Protein AF-A0A117M7V4-F1 (afdb_monomer)

pLDDT: mean 85.33, std 13.77, range [33.84, 97.75]

Foldseek 3Di:
DDDDLDQQDPSSLVVQLVVQQVPDDLWDDDPLATEDPLCQAQVVSVVSSVCVNVVVVYDRNDDSVVSSVVQVVQFDDDPRGTHHPVSVVVNVVVNVRGDYYDQPLPPQQDLVSLLSSVQSVQLVHFDAPVRCVVVCVSSQVVHVPDDDRDDPVCSQVVRWDFQQLDAFQDPRNLVRLCVDPVRVVVPVVHDSRRRDPVSSVVRHRTIHD

Nearest PDB structures (foldseek):
  8hno-assembly1_B  TM=8.306E-01  e=3.783E+00  Thermococcus onnurineus NA1

Sequence (209 aa):
MYGTHEAGTEEGVWDFLREHLKRLPVFTEKNGSSELIVERTDYLLYDRMIAFHIQRGRSIPMSASEFYKGLRERFPERDSMFFLPNQVNEYDRKRINVSELRQLSLFVTDENSAIQWLRLQLQNKPQTFQELQPQFMPISRSWAKHEKEIELKELLEDNFIKYDGEGPVPAQIWSWLQKSSKLREKTKDRTPETADISLKAEAKERWYV

Solvent-accessible surface area (backbone atoms only — not comparable to full-atom values): 12281 Å² total; per-residue (Å²): 136,82,82,78,74,47,64,48,37,64,66,27,54,55,52,50,48,55,57,50,55,68,72,46,80,76,73,47,76,60,94,75,20,35,47,70,61,62,74,34,19,69,65,47,44,47,54,52,51,49,49,61,14,53,79,67,78,28,60,76,63,65,54,72,69,56,47,61,52,50,44,63,75,74,27,55,73,54,98,75,24,51,36,53,79,84,45,47,68,58,35,56,59,56,50,73,78,31,91,44,73,46,73,69,68,85,70,45,78,50,69,68,43,44,52,52,50,51,48,55,52,25,69,76,42,58,40,35,65,81,67,45,48,75,68,44,51,67,34,52,62,72,38,56,83,80,56,82,84,79,52,72,64,57,58,42,70,78,74,42,48,67,39,84,55,69,83,52,50,54,67,70,55,42,55,48,40,54,69,32,90,88,42,22,76,78,40,71,92,48,47,47,78,62,54,47,73,69,56,36,59,75,48,33,57,22,32,36,127

Structure (mmCIF, N/CA/C/O backbone):
data_AF-A0A117M7V4-F1
#
_entry.id   AF-A0A117M7V4-F1
#
loop_
_atom_site.group_PDB
_atom_site.id
_atom_site.type_symbol
_atom_site.label_atom_id
_atom_site.label_alt_id
_atom_site.label_comp_id
_atom_site.label_asym_id
_atom_site.label_entity_id
_atom_site.label_seq_id
_atom_site.pdbx_PDB_ins_code
_atom_site.Cartn_x
_atom_site.Cartn_y
_atom_site.Cartn_z
_atom_site.occupancy
_atom_site.B_iso_or_equiv
_atom_site.auth_seq_id
_atom_site.auth_comp_id
_atom_site.auth_asym_id
_atom_site.auth_atom_id
_atom_site.pdbx_PDB_model_num
ATOM 1 N N . MET A 1 1 ? -19.250 20.065 23.011 1.00 33.84 1 MET A N 1
ATOM 2 C CA . MET A 1 1 ? -19.973 19.687 21.779 1.00 33.84 1 MET A CA 1
ATOM 3 C C . MET A 1 1 ? -19.045 18.818 20.952 1.00 33.84 1 MET A C 1
ATOM 5 O O . MET A 1 1 ? -17.992 19.305 20.569 1.00 33.84 1 MET A O 1
ATOM 9 N N . TYR A 1 2 ? -19.365 17.537 20.777 1.00 35.53 2 TYR A N 1
ATOM 10 C CA . TYR A 1 2 ? -18.588 16.626 19.932 1.00 35.53 2 TYR A CA 1
ATOM 11 C C . TYR A 1 2 ? -19.085 16.776 18.495 1.00 35.53 2 TYR A C 1
ATOM 13 O O . TYR A 1 2 ? -20.289 16.676 18.267 1.00 35.53 2 TYR A O 1
ATOM 21 N N . GLY A 1 3 ? -18.178 17.085 17.565 1.00 46.12 3 GLY A N 1
ATOM 22 C CA . GLY A 1 3 ? -18.501 17.272 16.154 1.00 46.12 3 GLY A CA 1
ATOM 23 C C . GLY A 1 3 ? -19.212 16.044 15.598 1.00 46.12 3 GLY A C 1
ATOM 24 O O . GLY A 1 3 ? -18.727 14.918 15.702 1.00 46.12 3 GLY A O 1
ATOM 25 N N . THR A 1 4 ? -20.398 16.266 15.052 1.00 52.94 4 THR A N 1
ATOM 26 C CA . THR A 1 4 ? -21.152 15.288 14.280 1.00 52.94 4 THR A CA 1
ATOM 27 C C . THR A 1 4 ? -20.356 14.972 13.022 1.00 52.94 4 THR A C 1
ATOM 29 O O . THR A 1 4 ? -20.360 15.762 12.086 1.00 52.94 4 THR A O 1
ATOM 32 N N . HIS A 1 5 ? -19.638 13.849 13.004 1.00 65.12 5 HIS A N 1
ATOM 33 C CA . HIS A 1 5 ? -18.980 13.381 11.787 1.00 65.12 5 HIS A CA 1
ATOM 34 C C . HIS A 1 5 ? -20.053 13.084 10.737 1.00 65.12 5 HIS A C 1
ATOM 36 O O . HIS A 1 5 ? -20.810 12.115 10.870 1.00 65.12 5 HIS A O 1
ATOM 42 N N . GLU A 1 6 ? -20.149 13.934 9.721 1.00 80.44 6 GLU A N 1
ATOM 43 C CA . GLU A 1 6 ? -21.134 13.783 8.660 1.00 80.44 6 GLU A CA 1
ATOM 44 C C . GLU A 1 6 ? -20.647 12.725 7.669 1.00 80.44 6 GLU A C 1
ATOM 46 O O . GLU A 1 6 ? -19.878 12.991 6.752 1.00 80.44 6 GLU A O 1
ATOM 51 N N . ALA A 1 7 ? -21.054 11.475 7.881 1.00 81.88 7 ALA A N 1
ATOM 52 C CA . ALA A 1 7 ? -20.802 10.434 6.896 1.00 81.88 7 ALA A CA 1
ATOM 53 C C . ALA A 1 7 ? -21.539 10.760 5.587 1.00 81.88 7 ALA A C 1
ATOM 55 O O . ALA A 1 7 ? -22.710 11.143 5.599 1.00 81.88 7 ALA A O 1
ATOM 56 N N . GLY A 1 8 ? -20.864 10.540 4.463 1.00 84.31 8 GLY A N 1
ATOM 57 C CA . GLY A 1 8 ? -21.393 10.766 3.118 1.00 84.31 8 GLY A CA 1
ATOM 58 C C . GLY A 1 8 ? -20.899 12.057 2.473 1.00 84.31 8 GLY A C 1
ATOM 59 O O . GLY A 1 8 ? -21.343 12.373 1.373 1.00 84.31 8 GLY A O 1
ATOM 60 N N . THR A 1 9 ? -19.982 12.781 3.122 1.00 90.88 9 THR A N 1
ATOM 61 C CA . THR A 1 9 ? -19.359 14.002 2.596 1.00 90.88 9 THR A CA 1
ATOM 62 C C . THR A 1 9 ? -17.837 13.874 2.567 1.00 90.88 9 THR A C 1
ATOM 64 O O . THR A 1 9 ? -17.238 13.135 3.352 1.00 90.88 9 THR A O 1
ATOM 67 N N . GLU A 1 10 ? -17.186 14.607 1.660 1.00 92.88 10 GLU A N 1
ATOM 68 C CA . GLU A 1 10 ? -15.721 14.650 1.596 1.00 92.88 10 GLU A CA 1
ATOM 69 C C . GLU A 1 10 ? -15.106 15.158 2.915 1.00 92.88 10 GLU A C 1
ATOM 71 O O . GLU A 1 10 ? -14.109 14.614 3.388 1.00 92.88 10 GLU A O 1
ATOM 76 N N . GLU A 1 11 ? -15.715 16.162 3.549 1.00 92.56 11 GLU A N 1
ATOM 77 C CA . GLU A 1 11 ? -15.265 16.672 4.848 1.00 92.56 11 GLU A CA 1
ATOM 78 C C . GLU A 1 11 ? -15.301 15.578 5.925 1.00 92.56 11 GLU A C 1
ATOM 80 O O . GLU A 1 11 ? -14.317 15.383 6.646 1.00 92.56 11 GLU A O 1
ATOM 85 N N . GLY A 1 12 ? -16.377 14.784 5.952 1.00 91.94 12 GLY A N 1
ATOM 86 C CA . GLY A 1 12 ? -16.534 13.654 6.863 1.00 91.94 12 GLY A CA 1
ATOM 87 C C . GLY A 1 12 ? -15.455 12.581 6.716 1.00 91.94 12 GLY A C 1
ATOM 88 O O . GLY A 1 12 ? -15.030 12.012 7.724 1.00 91.94 12 GLY A O 1
ATOM 89 N N . VAL A 1 13 ? -14.954 12.333 5.499 1.00 94.75 13 VAL A N 1
ATOM 90 C CA . VAL A 1 13 ? -13.813 11.426 5.262 1.00 94.75 13 VAL A CA 1
ATOM 91 C C . VAL A 1 13 ? -12.568 11.915 5.995 1.00 94.75 13 VAL A C 1
ATOM 93 O O . VAL A 1 13 ? -11.931 11.157 6.734 1.00 94.75 13 VAL A O 1
ATOM 96 N N . TRP A 1 14 ? -12.214 13.185 5.803 1.00 95.94 14 TRP A N 1
ATOM 97 C CA . TRP A 1 14 ? -10.978 13.733 6.351 1.00 95.94 14 TRP A CA 1
ATOM 98 C C . TRP A 1 14 ? -11.062 13.958 7.863 1.00 95.94 14 TRP A C 1
ATOM 100 O O . TRP A 1 14 ? -10.065 13.762 8.562 1.00 95.94 14 TRP A O 1
ATOM 110 N N . ASP A 1 15 ? -12.238 14.308 8.385 1.00 94.69 15 ASP A N 1
ATOM 111 C CA . ASP A 1 15 ? -12.492 14.381 9.826 1.00 94.69 15 ASP A CA 1
ATOM 112 C C . ASP A 1 15 ? -12.400 13.019 10.502 1.00 94.69 15 ASP A C 1
ATOM 114 O O . ASP A 1 15 ? -11.759 12.893 11.551 1.00 94.69 15 ASP A O 1
ATOM 118 N N . PHE A 1 16 ? -12.992 11.991 9.889 1.00 95.12 16 PHE A N 1
ATOM 119 C CA . PHE A 1 16 ? -12.871 10.624 10.374 1.00 95.12 16 PHE A CA 1
ATOM 120 C C . PHE A 1 16 ? -11.402 10.199 10.453 1.00 95.12 16 PHE A C 1
ATOM 122 O O . PHE A 1 16 ? -10.964 9.722 11.499 1.00 95.12 16 PHE A O 1
ATOM 129 N N . LEU A 1 17 ? -10.622 10.416 9.387 1.00 96.62 17 LEU A N 1
ATOM 130 C CA . LEU A 1 17 ? -9.202 10.056 9.371 1.00 96.62 17 LEU A CA 1
ATOM 131 C C . LEU A 1 17 ? -8.393 10.812 10.425 1.00 96.62 17 LEU A C 1
ATOM 133 O O . LEU A 1 17 ? -7.571 10.199 11.105 1.00 96.62 17 LEU A O 1
ATOM 137 N N . ARG A 1 18 ? -8.635 12.118 10.604 1.00 97.06 18 ARG A N 1
ATOM 138 C CA . ARG A 1 18 ? -7.964 12.908 11.648 1.00 97.06 18 ARG A CA 1
ATOM 139 C C . ARG A 1 18 ? -8.193 12.313 13.033 1.00 97.06 18 ARG A C 1
ATOM 141 O O . ARG A 1 18 ? -7.242 12.134 13.793 1.00 97.06 18 ARG A O 1
ATOM 148 N N . GLU A 1 19 ? -9.442 11.993 13.353 1.00 95.06 19 GLU A N 1
ATOM 149 C CA . GLU A 1 19 ? -9.805 11.424 14.649 1.00 95.06 19 GLU A CA 1
ATOM 150 C C . GLU A 1 19 ? -9.313 9.978 14.802 1.00 95.06 19 GLU A C 1
ATOM 152 O O . GLU A 1 19 ? -8.862 9.590 15.879 1.00 95.06 19 GLU A O 1
ATOM 157 N N . HIS A 1 20 ? -9.327 9.188 13.728 1.00 95.00 20 HIS A N 1
ATOM 158 C CA . HIS A 1 20 ? -8.788 7.832 13.731 1.00 95.00 20 HIS A CA 1
ATOM 159 C C . HIS A 1 20 ? -7.273 7.834 13.992 1.00 95.00 20 HIS A C 1
ATOM 161 O O . HIS A 1 20 ? -6.820 7.230 14.964 1.00 95.00 20 HIS A O 1
ATOM 167 N N . LEU A 1 21 ? -6.496 8.605 13.221 1.00 96.69 21 LEU A N 1
ATOM 168 C CA . LEU A 1 21 ? -5.041 8.744 13.389 1.00 96.69 21 LEU A CA 1
ATOM 169 C C . LEU A 1 21 ? -4.642 9.312 14.758 1.00 96.69 21 LEU A C 1
ATOM 171 O O . LEU A 1 21 ? -3.559 9.011 15.266 1.00 96.69 21 LEU A O 1
ATOM 175 N N . LYS A 1 22 ? -5.502 10.132 15.373 1.00 96.31 22 LYS A N 1
ATOM 176 C CA . LYS A 1 22 ? -5.297 10.655 16.730 1.00 96.31 22 LYS A CA 1
ATOM 177 C C . LYS A 1 22 ? -5.344 9.558 17.796 1.00 96.31 22 LYS A C 1
ATOM 179 O O . LYS A 1 22 ? -4.670 9.687 18.814 1.00 96.31 22 LYS A O 1
ATOM 184 N N . ARG A 1 23 ? -6.137 8.505 17.577 1.00 94.12 23 ARG A N 1
ATOM 185 C CA . ARG A 1 23 ? -6.313 7.381 18.514 1.00 94.12 23 ARG A CA 1
ATOM 186 C C . ARG A 1 23 ? -5.257 6.294 18.347 1.00 94.12 23 ARG A C 1
ATOM 188 O O . ARG A 1 23 ? -5.030 5.535 19.283 1.00 94.12 23 ARG A O 1
ATOM 195 N N . LEU A 1 24 ? -4.625 6.216 17.178 1.00 93.06 24 LEU A N 1
ATOM 196 C CA . LEU A 1 24 ? -3.563 5.249 16.927 1.00 93.06 24 LEU A CA 1
ATOM 197 C C . LEU A 1 24 ? -2.275 5.648 17.663 1.00 93.06 24 LEU A C 1
ATOM 199 O O . LEU A 1 24 ? -1.919 6.833 17.673 1.00 93.06 24 LEU A O 1
ATOM 203 N N . PRO A 1 25 ? -1.517 4.681 18.213 1.00 92.81 25 PRO A N 1
ATOM 204 C CA . PRO A 1 25 ? -0.206 4.962 18.787 1.00 92.81 25 PRO A CA 1
ATOM 205 C C . PRO A 1 25 ? 0.684 5.652 17.749 1.00 92.81 25 PRO A C 1
ATOM 207 O O . PRO A 1 25 ? 0.585 5.369 16.557 1.00 92.81 25 PRO A O 1
ATOM 210 N N . VAL A 1 26 ? 1.519 6.602 18.172 1.00 92.56 26 VAL A N 1
ATOM 211 C CA . VAL A 1 26 ? 2.448 7.293 17.257 1.00 92.56 26 VAL A CA 1
ATOM 212 C C . VAL A 1 26 ? 3.650 6.410 16.946 1.00 92.56 26 VAL A C 1
ATOM 214 O O . VAL A 1 26 ? 4.147 6.426 15.832 1.00 92.56 26 VAL A O 1
ATOM 217 N N . PHE A 1 27 ? 4.104 5.614 17.909 1.00 88.00 27 PHE A N 1
ATOM 218 C CA . PHE A 1 27 ? 5.254 4.736 17.755 1.00 88.00 27 PHE A CA 1
ATOM 219 C C . PHE A 1 27 ? 5.084 3.510 18.644 1.00 88.00 27 PHE A C 1
ATOM 221 O O . PHE A 1 27 ? 4.692 3.654 19.805 1.00 88.00 27 PHE A O 1
ATOM 228 N N . THR A 1 28 ? 5.433 2.342 18.115 1.00 83.00 28 THR A N 1
ATOM 229 C CA . THR A 1 28 ? 5.451 1.079 18.851 1.00 83.00 28 THR A CA 1
ATOM 230 C C . THR A 1 28 ? 6.852 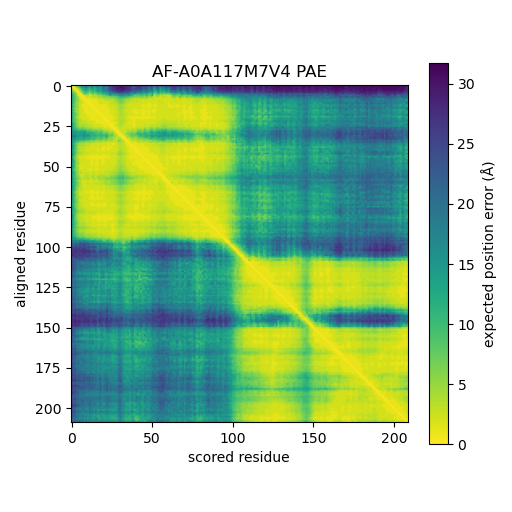0.489 18.759 1.00 83.00 28 THR A C 1
ATOM 232 O O . THR A 1 28 ? 7.419 0.389 17.672 1.00 83.00 28 THR A O 1
ATOM 235 N N . GLU A 1 29 ? 7.416 0.112 19.905 1.00 76.00 29 GLU A N 1
ATOM 236 C CA . GLU A 1 29 ? 8.722 -0.537 19.995 1.00 76.00 29 GLU A CA 1
ATOM 237 C C . GLU A 1 29 ? 8.562 -1.943 20.567 1.00 76.00 29 GLU A C 1
ATOM 239 O O . GLU A 1 29 ? 7.882 -2.134 21.578 1.00 76.00 29 GLU A O 1
ATOM 244 N N . LYS A 1 30 ? 9.226 -2.927 19.955 1.00 66.19 30 LYS A N 1
ATOM 245 C CA . LYS A 1 30 ? 9.281 -4.295 20.475 1.00 66.19 30 LYS A CA 1
ATOM 246 C C . LYS A 1 30 ? 10.689 -4.860 20.350 1.00 66.19 30 LYS A C 1
ATOM 248 O O . LYS A 1 30 ? 11.202 -5.047 19.249 1.00 66.19 30 LYS A O 1
ATOM 253 N N . ASN A 1 31 ? 11.291 -5.173 21.499 1.00 61.62 31 ASN A N 1
ATOM 254 C CA . ASN A 1 31 ? 12.651 -5.707 21.639 1.00 61.62 31 ASN A CA 1
ATOM 255 C C . ASN A 1 31 ? 13.717 -4.854 20.910 1.00 61.62 31 ASN A C 1
ATOM 257 O O . ASN A 1 31 ? 14.529 -5.404 20.162 1.00 61.62 31 ASN A O 1
ATOM 261 N N . GLY A 1 32 ? 13.698 -3.528 21.095 1.00 64.69 32 GLY A N 1
ATOM 262 C CA . GLY A 1 32 ? 14.698 -2.626 20.508 1.00 64.69 32 GLY A CA 1
ATOM 263 C C . GLY A 1 32 ? 14.516 -2.352 19.014 1.00 64.69 32 GLY A C 1
ATOM 264 O O . GLY A 1 32 ? 15.454 -1.903 18.361 1.00 64.69 32 GLY A O 1
ATOM 265 N N . SER A 1 33 ? 13.347 -2.661 18.446 1.00 60.69 33 SER A N 1
ATOM 266 C CA . SER A 1 33 ? 13.025 -2.441 17.032 1.00 60.69 33 SER A CA 1
ATOM 267 C C . SER A 1 33 ? 11.673 -1.746 16.870 1.00 60.69 33 SER A C 1
ATOM 269 O O . SER A 1 33 ? 10.751 -1.976 17.654 1.00 60.69 33 SER A O 1
ATOM 271 N N . SER A 1 34 ? 11.557 -0.916 15.834 1.00 73.38 34 SER A N 1
ATOM 272 C CA . SER A 1 34 ? 10.369 -0.114 15.539 1.00 73.38 34 SER A CA 1
ATOM 273 C C . SER A 1 34 ? 9.372 -1.008 14.824 1.00 73.38 34 SER A C 1
ATOM 275 O O . SER A 1 34 ? 9.738 -1.652 13.846 1.00 73.38 34 SER A O 1
ATOM 277 N N . GLU A 1 35 ? 8.130 -1.060 15.278 1.00 73.38 35 GLU A N 1
ATOM 278 C CA . GLU A 1 35 ? 7.098 -1.905 14.680 1.00 73.38 35 GLU A CA 1
ATOM 279 C C . GLU A 1 35 ? 6.189 -1.079 13.760 1.00 73.38 35 GLU A C 1
ATOM 281 O O . GLU A 1 35 ? 5.787 0.036 14.099 1.00 73.38 35 GLU A O 1
ATOM 286 N N . LEU A 1 36 ? 5.882 -1.617 12.577 1.00 78.19 36 LEU A N 1
ATOM 287 C CA . LEU A 1 36 ? 4.944 -0.997 11.642 1.00 78.19 36 LEU A CA 1
ATOM 288 C C . LEU A 1 36 ? 3.518 -1.092 12.198 1.00 78.19 36 LEU A C 1
ATOM 290 O O . LEU A 1 36 ? 2.996 -2.180 12.433 1.00 78.19 36 LEU A O 1
ATOM 294 N N . ILE A 1 37 ? 2.877 0.061 12.377 1.00 85.50 37 ILE A N 1
ATOM 295 C CA . ILE A 1 37 ? 1.488 0.164 12.823 1.00 85.50 37 ILE A CA 1
ATOM 296 C C . ILE A 1 37 ? 0.604 0.090 11.579 1.00 85.50 37 ILE A C 1
ATOM 298 O O . ILE A 1 37 ? 0.332 1.107 10.943 1.00 85.50 37 ILE A O 1
ATOM 302 N N . VAL A 1 38 ? 0.170 -1.121 11.222 1.00 80.25 38 VAL A N 1
ATOM 303 C CA . VAL A 1 38 ? -0.595 -1.390 9.989 1.00 80.25 38 VAL A CA 1
ATOM 304 C C . VAL A 1 38 ? -1.807 -0.476 9.820 1.00 80.25 38 VAL A C 1
ATOM 306 O O . VAL A 1 38 ? -2.078 -0.028 8.712 1.00 80.25 38 VAL A O 1
ATOM 309 N N . GLU A 1 39 ? -2.496 -0.119 10.906 1.00 87.44 39 GLU A N 1
ATOM 310 C CA . GLU A 1 39 ? -3.671 0.765 10.870 1.00 87.44 39 GLU A CA 1
ATOM 311 C C . GLU A 1 39 ? -3.358 2.190 10.378 1.00 87.44 39 GLU A C 1
ATOM 313 O O . GLU A 1 39 ? -4.272 2.924 10.023 1.00 87.44 39 GLU A O 1
ATOM 318 N N . ARG A 1 40 ? -2.078 2.587 10.324 1.00 94.00 40 ARG A N 1
ATOM 319 C CA . ARG A 1 40 ? -1.631 3.862 9.739 1.00 94.00 40 ARG A CA 1
ATOM 320 C C . ARG A 1 40 ? -1.293 3.769 8.246 1.00 94.00 40 ARG A C 1
ATOM 322 O O . ARG A 1 40 ? -0.928 4.788 7.667 1.00 94.00 40 ARG A O 1
ATOM 329 N N . THR A 1 41 ? -1.362 2.593 7.627 1.00 89.19 41 THR A N 1
ATOM 330 C CA . THR A 1 41 ? -1.078 2.414 6.189 1.00 89.19 41 THR A CA 1
ATOM 331 C C . THR A 1 41 ? -2.250 2.892 5.332 1.00 89.19 41 THR A C 1
ATOM 333 O O . THR A 1 41 ? -3.401 2.851 5.767 1.00 89.19 41 THR A O 1
ATOM 336 N N . ASP A 1 42 ? -1.976 3.360 4.115 1.00 89.75 42 ASP A N 1
ATOM 337 C CA . ASP A 1 42 ? -2.990 3.928 3.216 1.00 89.75 42 ASP A CA 1
ATOM 338 C C . ASP A 1 42 ? -4.186 2.999 2.966 1.00 89.75 42 ASP A C 1
ATOM 340 O O . ASP A 1 42 ? -5.328 3.462 3.003 1.00 89.75 42 ASP A O 1
ATOM 344 N N . TYR A 1 43 ? -3.957 1.701 2.760 1.00 86.38 43 TYR A N 1
ATOM 345 C CA . TYR A 1 43 ? -5.034 0.733 2.524 1.00 86.38 43 TYR A CA 1
ATOM 346 C C . TYR A 1 43 ? -5.925 0.512 3.743 1.00 86.38 43 TYR A C 1
ATOM 348 O O . TYR A 1 43 ? -7.142 0.598 3.610 1.00 86.38 43 TYR A O 1
ATOM 356 N N . LEU A 1 44 ? -5.362 0.298 4.939 1.00 86.62 44 LEU A N 1
ATOM 357 C CA . LEU A 1 44 ? -6.207 0.135 6.127 1.00 86.62 44 LEU A CA 1
ATOM 358 C C . LEU A 1 44 ? -6.919 1.436 6.501 1.00 86.62 44 LEU A C 1
ATOM 360 O O . LEU A 1 44 ? -8.059 1.392 6.960 1.00 86.62 44 LEU A O 1
ATOM 364 N N . LEU A 1 45 ? -6.312 2.595 6.243 1.00 94.81 45 LEU A N 1
ATOM 365 C CA . LEU A 1 45 ? -7.006 3.876 6.372 1.00 94.81 45 LEU A CA 1
ATOM 366 C C . LEU A 1 45 ? -8.180 3.990 5.385 1.00 94.81 45 LEU A C 1
ATOM 368 O O . LEU A 1 45 ? -9.238 4.498 5.767 1.00 94.81 45 LEU A O 1
ATOM 372 N N . TYR A 1 46 ? -8.031 3.488 4.155 1.00 94.12 46 TYR A N 1
ATOM 373 C CA . TYR A 1 46 ? -9.111 3.428 3.166 1.00 94.12 46 TYR A CA 1
ATOM 374 C C . TYR A 1 46 ? -10.238 2.483 3.601 1.00 94.12 46 TYR A C 1
ATOM 376 O O . TYR A 1 46 ? -11.399 2.894 3.635 1.00 94.12 46 TYR A O 1
ATOM 384 N N . ASP A 1 47 ? -9.910 1.265 4.033 1.00 88.31 47 ASP A N 1
ATOM 385 C CA . ASP A 1 47 ? -10.891 0.275 4.494 1.00 88.31 47 ASP A CA 1
ATOM 386 C C . ASP A 1 47 ? -11.666 0.779 5.717 1.00 88.31 47 ASP A C 1
ATOM 388 O O . ASP A 1 47 ? -12.894 0.669 5.789 1.00 88.31 47 ASP A O 1
ATOM 392 N N . ARG A 1 48 ? -10.970 1.406 6.675 1.00 91.81 48 ARG A N 1
ATOM 393 C CA . ARG A 1 48 ? -11.598 2.039 7.844 1.00 91.81 48 ARG A CA 1
ATOM 394 C C . ARG A 1 48 ? -12.527 3.182 7.439 1.00 91.81 48 ARG A C 1
ATOM 396 O O . ARG A 1 48 ? -13.609 3.306 8.015 1.00 91.81 48 ARG A O 1
ATOM 403 N N . MET A 1 49 ? -12.135 3.990 6.453 1.00 94.38 49 MET A N 1
ATOM 404 C CA . MET A 1 49 ? -12.962 5.071 5.909 1.00 94.38 49 MET A CA 1
ATOM 405 C C . MET A 1 49 ? -14.227 4.527 5.234 1.00 94.38 49 MET A C 1
ATOM 407 O O . MET A 1 49 ? -15.321 5.039 5.494 1.00 94.38 49 MET A O 1
ATOM 411 N N . ILE A 1 50 ? -14.103 3.468 4.427 1.00 93.00 50 ILE A N 1
ATOM 412 C CA . ILE A 1 50 ? -15.242 2.783 3.805 1.00 93.00 50 ILE A CA 1
ATOM 413 C C . ILE A 1 50 ? -16.181 2.244 4.885 1.00 93.00 50 ILE A C 1
ATOM 415 O O . ILE A 1 50 ? -17.379 2.538 4.870 1.00 93.00 50 ILE A O 1
ATOM 419 N N . ALA A 1 51 ? -15.643 1.500 5.854 1.00 88.88 51 ALA A N 1
ATOM 420 C CA . ALA A 1 51 ? -16.425 0.913 6.935 1.00 88.88 51 ALA A CA 1
ATOM 421 C C . ALA A 1 51 ? -17.182 1.985 7.735 1.00 88.88 51 ALA A C 1
ATOM 423 O O . ALA A 1 51 ? -18.361 1.802 8.040 1.00 88.88 51 ALA A O 1
ATOM 424 N N . PHE A 1 52 ? -16.548 3.131 8.015 1.00 91.50 52 PHE A N 1
ATOM 425 C CA . PHE A 1 52 ? -17.177 4.264 8.699 1.00 91.50 52 PHE A CA 1
ATOM 426 C C . PHE A 1 52 ? -18.438 4.775 7.976 1.00 91.50 52 PHE A C 1
ATOM 428 O O . PHE A 1 52 ? -19.431 5.087 8.647 1.00 91.50 52 PHE A O 1
ATOM 435 N N . HIS A 1 53 ? -18.415 4.823 6.640 1.00 90.25 53 HIS A N 1
ATOM 436 C CA . HIS A 1 53 ? -19.538 5.255 5.801 1.00 90.25 53 HIS A CA 1
ATOM 437 C C . HIS A 1 53 ? -20.625 4.183 5.677 1.00 90.25 53 HIS A C 1
ATOM 439 O O . HIS A 1 53 ? -21.803 4.467 5.921 1.00 90.25 53 HIS A O 1
ATOM 445 N N . ILE A 1 54 ? -20.232 2.940 5.379 1.00 91.00 54 ILE A N 1
ATOM 446 C CA . ILE A 1 54 ? -21.159 1.811 5.206 1.00 91.00 54 ILE A CA 1
ATOM 447 C C . ILE A 1 54 ? -21.938 1.540 6.495 1.00 91.00 54 ILE A C 1
ATOM 449 O O . ILE A 1 54 ? -23.160 1.412 6.458 1.00 91.00 54 ILE A O 1
ATOM 453 N N . GLN A 1 55 ? -21.268 1.532 7.653 1.00 88.88 55 GLN A N 1
ATOM 454 C CA . GLN A 1 55 ? -21.917 1.308 8.954 1.00 88.88 55 GLN A CA 1
ATOM 455 C C . GLN A 1 55 ? -22.972 2.368 9.300 1.00 88.88 55 GLN A C 1
ATOM 457 O O . GLN A 1 55 ? -23.825 2.134 10.152 1.00 88.88 55 GLN A O 1
ATOM 462 N N . ARG A 1 56 ? -22.926 3.537 8.652 1.00 90.19 56 ARG A N 1
ATOM 463 C CA . ARG A 1 56 ? -23.893 4.631 8.821 1.00 90.19 56 ARG A CA 1
ATOM 464 C C . ARG A 1 56 ? -24.932 4.687 7.700 1.00 90.19 56 ARG A C 1
ATOM 466 O O . ARG A 1 56 ? -25.713 5.634 7.661 1.00 90.19 56 ARG A O 1
ATOM 473 N N . GLY A 1 57 ? -24.939 3.707 6.794 1.00 90.44 57 GLY A N 1
ATOM 474 C CA . GLY A 1 57 ? -25.862 3.653 5.659 1.00 90.44 57 GLY A CA 1
ATOM 475 C C . GLY A 1 57 ? -25.661 4.799 4.665 1.00 90.44 57 GLY A C 1
ATOM 476 O O . GLY A 1 57 ? -26.625 5.263 4.060 1.00 90.44 57 GLY A O 1
ATOM 477 N N . ARG A 1 58 ? -24.430 5.309 4.536 1.00 92.75 58 ARG A N 1
ATOM 478 C CA . ARG A 1 58 ? -24.090 6.426 3.645 1.00 92.75 58 ARG A CA 1
ATOM 479 C C . ARG A 1 58 ? -23.233 5.946 2.481 1.00 92.75 58 ARG A C 1
ATOM 481 O O . ARG A 1 58 ? -22.446 5.013 2.624 1.00 92.75 58 ARG A O 1
ATOM 488 N N . SER A 1 59 ? -23.372 6.612 1.339 1.00 89.94 59 SER A N 1
ATOM 489 C CA . SER A 1 59 ? -22.498 6.408 0.185 1.00 89.94 59 SER A CA 1
ATOM 490 C C . SER A 1 59 ? -21.071 6.865 0.487 1.00 89.94 59 SER A C 1
ATOM 492 O O . SER A 1 59 ? -20.855 7.774 1.290 1.00 89.94 59 SER A O 1
ATOM 494 N N . ILE A 1 60 ? -20.100 6.254 -0.188 1.00 92.69 60 ILE A N 1
ATOM 495 C CA . ILE A 1 60 ? -18.698 6.672 -0.123 1.00 92.69 60 ILE A CA 1
ATOM 496 C C . ILE A 1 60 ? -18.547 7.921 -1.012 1.00 92.69 60 ILE A C 1
ATOM 498 O O . ILE A 1 60 ? -18.888 7.850 -2.192 1.00 92.69 60 ILE A O 1
ATOM 502 N N . PRO A 1 61 ? -18.073 9.061 -0.480 1.00 92.38 61 PRO A N 1
ATOM 503 C CA . PRO A 1 61 ? -18.105 10.342 -1.191 1.00 92.38 61 PRO A CA 1
ATOM 504 C C . PRO A 1 61 ? -16.923 10.567 -2.147 1.00 92.38 61 PRO A C 1
ATOM 506 O O . PRO A 1 61 ? -16.842 11.627 -2.755 1.00 92.38 61 PRO A O 1
ATOM 509 N N . MET A 1 62 ? -15.997 9.610 -2.267 1.00 94.69 62 MET A N 1
ATOM 510 C CA . MET A 1 62 ? -14.844 9.698 -3.168 1.00 94.69 62 MET A CA 1
ATOM 511 C C . MET A 1 62 ? -14.383 8.316 -3.636 1.00 94.69 62 MET A C 1
ATOM 513 O O . MET A 1 62 ? -14.546 7.312 -2.936 1.00 94.69 62 MET A O 1
ATOM 517 N N . SER A 1 63 ? -13.771 8.269 -4.813 1.00 94.31 63 SER A N 1
ATOM 518 C CA . SER A 1 63 ? -13.115 7.072 -5.339 1.00 94.31 63 SER A CA 1
ATOM 519 C C . SER A 1 63 ? -11.832 6.730 -4.569 1.00 94.31 63 SER A C 1
ATOM 521 O O . SER A 1 63 ? -11.258 7.561 -3.862 1.00 94.31 63 SER A O 1
ATOM 523 N N . ALA A 1 64 ? -11.329 5.504 -4.747 1.00 90.94 64 ALA A N 1
ATOM 524 C CA . ALA A 1 64 ? -10.039 5.091 -4.189 1.00 90.94 64 ALA A CA 1
ATOM 525 C C . ALA A 1 64 ? -8.886 5.999 -4.657 1.00 90.94 64 ALA A C 1
ATOM 527 O O . ALA A 1 64 ? -8.033 6.390 -3.864 1.00 90.94 64 ALA A O 1
ATOM 528 N N . SER A 1 65 ? -8.878 6.386 -5.939 1.00 90.81 65 SER A N 1
ATOM 529 C CA . SER A 1 65 ? -7.836 7.255 -6.502 1.00 90.81 65 SER A CA 1
ATOM 530 C C . SER A 1 65 ? -7.823 8.638 -5.841 1.00 90.81 65 SER A C 1
ATOM 532 O O . SER A 1 65 ? -6.765 9.115 -5.424 1.00 90.81 65 SER A O 1
ATOM 534 N N . GLU A 1 66 ? -8.999 9.250 -5.682 1.00 95.94 66 GLU A N 1
ATOM 535 C CA . GLU A 1 66 ? -9.154 10.543 -5.005 1.00 95.94 66 GLU A CA 1
ATOM 536 C C . GLU A 1 66 ? -8.745 10.458 -3.536 1.00 95.94 66 GLU A C 1
ATOM 538 O O . GLU A 1 66 ? -8.027 11.333 -3.048 1.00 95.94 66 GLU A O 1
ATOM 543 N N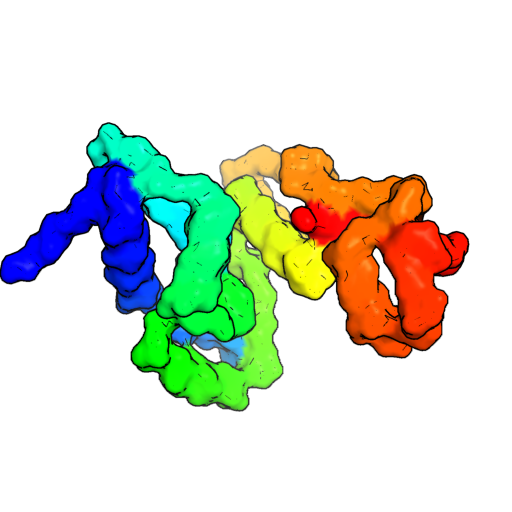 . PHE A 1 67 ? -9.113 9.370 -2.855 1.00 97.19 67 PHE A N 1
ATOM 544 C CA . PHE A 1 67 ? -8.706 9.125 -1.478 1.00 97.19 67 PHE A CA 1
ATOM 545 C C . PHE A 1 67 ? -7.183 9.057 -1.334 1.00 97.19 67 PHE A C 1
ATOM 547 O O . PHE A 1 67 ? -6.606 9.797 -0.541 1.00 97.19 67 PHE A O 1
ATOM 554 N N . TYR A 1 68 ? -6.505 8.210 -2.114 1.00 94.38 68 TYR A N 1
ATOM 555 C CA . TYR A 1 68 ? -5.055 8.031 -1.996 1.00 94.38 68 TYR A CA 1
ATOM 556 C C . TYR A 1 68 ? -4.268 9.288 -2.364 1.00 94.38 68 TYR A C 1
ATOM 558 O O . TYR A 1 68 ? -3.200 9.542 -1.797 1.00 94.38 68 TYR A O 1
ATOM 566 N N . LYS A 1 69 ? -4.782 10.083 -3.307 1.00 95.06 69 LYS A N 1
ATOM 567 C CA . LYS A 1 69 ? -4.228 11.400 -3.618 1.00 95.06 69 LYS A CA 1
ATOM 568 C C . LYS A 1 69 ? -4.414 12.352 -2.435 1.00 95.06 69 LYS A C 1
ATOM 570 O O . LYS A 1 69 ? -3.435 12.902 -1.934 1.00 95.06 69 LYS A O 1
ATOM 575 N N . GLY A 1 70 ? -5.645 12.493 -1.945 1.00 97.12 70 GLY A N 1
ATOM 576 C CA . GLY A 1 70 ? -5.969 13.405 -0.852 1.00 97.12 70 GLY A CA 1
ATOM 577 C C . GLY A 1 70 ? -5.265 13.056 0.463 1.00 97.12 70 GLY A C 1
ATOM 578 O O . GLY A 1 70 ? -4.856 13.964 1.189 1.00 97.12 70 GLY A O 1
ATOM 579 N N . LEU A 1 71 ? -5.054 11.764 0.733 1.00 97.50 71 LEU A N 1
ATOM 580 C CA . LEU A 1 71 ? -4.323 11.262 1.896 1.00 97.50 71 LEU A CA 1
ATOM 581 C C . LEU A 1 71 ? -2.876 11.777 1.904 1.00 97.50 71 LEU A C 1
ATOM 583 O O . LEU A 1 71 ? -2.449 12.360 2.899 1.00 97.50 71 LEU A O 1
ATOM 587 N N . ARG A 1 72 ? -2.158 11.644 0.779 1.00 96.56 72 ARG A N 1
ATOM 588 C CA . ARG A 1 72 ? -0.768 12.119 0.629 1.00 96.56 72 ARG A CA 1
ATOM 589 C C . ARG A 1 72 ? -0.642 13.641 0.653 1.00 96.56 72 ARG A C 1
ATOM 591 O O . ARG A 1 72 ? 0.381 14.158 1.087 1.00 96.56 72 ARG A O 1
ATOM 598 N N . GLU A 1 73 ? -1.672 14.361 0.217 1.00 96.62 73 GLU A N 1
ATOM 599 C CA . GLU A 1 73 ? -1.707 15.828 0.287 1.00 96.62 73 GLU A CA 1
ATOM 600 C C . GLU A 1 73 ? -1.921 16.355 1.715 1.00 96.62 73 GLU A C 1
ATOM 602 O O . GLU A 1 73 ? -1.451 17.441 2.049 1.00 96.62 73 GLU A O 1
ATOM 607 N N . ARG A 1 74 ? -2.658 15.616 2.554 1.00 96.88 74 ARG A N 1
ATOM 608 C CA . ARG A 1 74 ? -3.133 16.099 3.866 1.00 96.88 74 ARG A CA 1
ATOM 609 C C . ARG A 1 74 ? -2.323 15.570 5.040 1.00 96.88 74 ARG A C 1
ATOM 611 O O . ARG A 1 74 ? -2.230 16.252 6.062 1.00 96.88 74 ARG A O 1
ATOM 618 N N . PHE A 1 75 ? -1.768 14.368 4.918 1.00 97.69 75 PHE A N 1
ATOM 619 C CA . PHE A 1 75 ? -1.106 13.678 6.016 1.00 97.69 75 PHE A CA 1
ATOM 620 C C . PHE A 1 75 ? 0.333 13.323 5.632 1.00 97.69 75 PHE A C 1
ATOM 622 O O . PHE A 1 75 ? 0.551 12.680 4.606 1.00 97.69 75 PHE A O 1
ATOM 629 N N . PRO A 1 76 ? 1.335 13.725 6.432 1.00 96.62 76 PRO A N 1
ATOM 630 C CA . PRO A 1 76 ? 2.717 13.324 6.204 1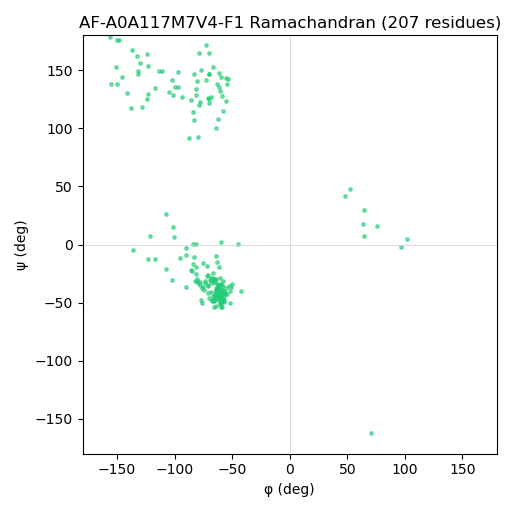.00 96.62 76 PRO A CA 1
ATOM 631 C C . PRO A 1 76 ? 2.894 11.806 6.286 1.00 96.62 76 PRO A C 1
ATOM 633 O O . PRO A 1 76 ? 2.424 11.161 7.225 1.00 96.62 76 PRO A O 1
ATOM 636 N N . GLU A 1 77 ? 3.643 11.270 5.325 1.00 95.19 77 GLU A N 1
ATOM 637 C CA . GLU A 1 77 ? 4.005 9.857 5.238 1.00 95.19 77 GLU A CA 1
ATOM 638 C C . GLU A 1 77 ? 5.405 9.605 5.838 1.00 95.19 77 GLU A C 1
ATOM 640 O O . GLU A 1 77 ? 6.350 10.364 5.585 1.00 95.19 77 GLU A O 1
ATOM 645 N N . ARG A 1 78 ? 5.554 8.546 6.641 1.00 90.75 78 ARG A N 1
ATOM 646 C CA . ARG A 1 78 ? 6.832 8.013 7.148 1.00 90.75 78 ARG A CA 1
ATOM 647 C C . ARG A 1 78 ? 6.775 6.498 7.158 1.00 90.75 78 ARG A C 1
ATOM 649 O O . ARG A 1 78 ? 5.824 5.943 7.689 1.00 90.75 78 ARG A O 1
ATOM 656 N N . ASP A 1 79 ? 7.786 5.836 6.601 1.00 83.94 79 ASP A N 1
ATOM 657 C CA . ASP A 1 79 ? 7.881 4.371 6.596 1.00 83.94 79 ASP A CA 1
ATOM 658 C C . ASP A 1 79 ? 6.567 3.680 6.139 1.00 83.94 79 ASP A C 1
ATOM 660 O O . ASP A 1 79 ? 6.135 2.685 6.716 1.00 83.94 79 ASP A O 1
ATOM 664 N N . SER A 1 80 ? 5.925 4.225 5.090 1.00 85.81 80 SER A N 1
ATOM 665 C CA . SER A 1 80 ? 4.618 3.796 4.532 1.00 85.81 80 SER A CA 1
ATOM 666 C C . SER A 1 80 ? 3.405 3.948 5.470 1.00 85.81 80 SER A C 1
ATOM 668 O O . SER A 1 80 ? 2.352 3.349 5.251 1.00 85.81 80 SER A O 1
ATOM 670 N N . MET A 1 81 ? 3.535 4.749 6.528 1.00 92.12 81 MET A N 1
ATOM 671 C CA . MET A 1 81 ? 2.468 5.113 7.462 1.00 92.12 81 MET A CA 1
ATOM 672 C C . MET A 1 81 ? 2.136 6.599 7.364 1.00 92.12 81 MET A C 1
ATOM 674 O O . MET A 1 81 ? 3.018 7.429 7.156 1.00 92.12 81 MET A O 1
ATOM 678 N N . PHE A 1 82 ? 0.880 6.945 7.625 1.00 96.75 82 PHE A N 1
ATOM 679 C CA . PHE A 1 82 ? 0.396 8.319 7.654 1.00 96.75 82 PHE A CA 1
ATOM 680 C C . PHE A 1 82 ? 0.227 8.827 9.087 1.00 96.75 82 PHE A C 1
ATOM 682 O O . PHE A 1 82 ? -0.192 8.113 10.008 1.00 96.75 82 PHE A O 1
ATOM 689 N N . PHE A 1 83 ? 0.575 10.095 9.283 1.00 97.62 83 PHE A N 1
ATOM 690 C CA . PHE A 1 83 ? 0.591 10.745 10.588 1.00 97.62 83 PHE A CA 1
ATOM 691 C C . PHE A 1 83 ? -0.158 12.067 10.555 1.00 97.62 83 PHE A C 1
ATOM 693 O O . PHE A 1 83 ? -0.271 12.718 9.521 1.00 97.62 83 PHE A O 1
ATOM 700 N N . LEU A 1 84 ? -0.631 12.510 11.717 1.00 97.75 84 LEU A N 1
ATOM 701 C CA . LEU A 1 84 ? -0.983 13.914 11.883 1.00 97.75 84 LEU A CA 1
ATOM 702 C C . LEU A 1 84 ? 0.302 14.763 11.892 1.00 97.75 84 LEU A C 1
ATOM 704 O O . LEU A 1 84 ? 1.315 14.310 12.433 1.00 97.75 84 LEU A O 1
ATOM 708 N N . PRO A 1 85 ? 0.286 16.009 11.384 1.00 95.75 85 PRO A N 1
ATOM 709 C CA . PRO A 1 85 ? 1.473 16.870 11.365 1.00 95.75 85 PRO A CA 1
ATOM 710 C C . PRO A 1 85 ? 2.161 17.030 12.729 1.00 95.75 85 PRO A C 1
ATOM 712 O O . PRO A 1 85 ? 3.386 17.057 12.813 1.00 95.75 85 PRO A O 1
ATOM 715 N N . ASN A 1 86 ? 1.388 17.069 13.817 1.00 94.94 86 ASN A N 1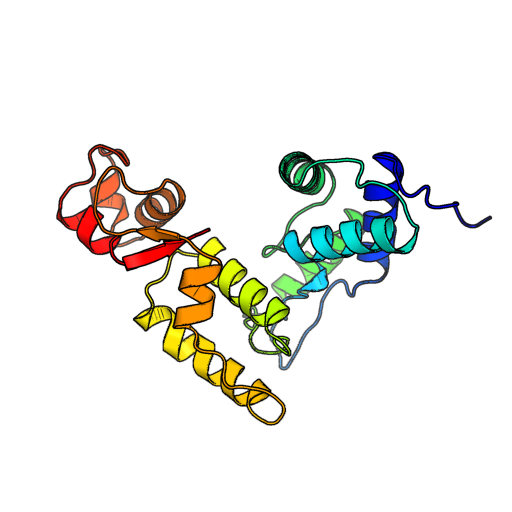
ATOM 716 C CA . ASN A 1 86 ? 1.914 17.169 15.179 1.00 94.94 86 ASN A CA 1
ATOM 717 C C . ASN A 1 86 ? 2.527 15.859 15.719 1.00 94.94 86 ASN A C 1
ATOM 719 O O . ASN A 1 86 ? 3.263 15.913 16.700 1.00 94.94 86 ASN A O 1
ATOM 723 N N . GLN A 1 87 ? 2.254 14.706 15.100 1.00 95.94 87 GLN A N 1
ATOM 724 C CA . GLN A 1 87 ? 2.804 13.399 15.491 1.00 95.94 87 GLN A CA 1
ATOM 725 C C . GLN A 1 87 ? 4.185 13.130 14.867 1.00 95.94 87 GLN A C 1
ATOM 727 O O . GLN A 1 87 ? 4.961 12.349 15.414 1.00 95.94 87 GLN A O 1
ATOM 732 N N . VAL A 1 88 ? 4.521 13.796 13.755 1.00 93.44 88 VAL A N 1
ATOM 733 C CA . VAL A 1 88 ? 5.753 13.540 12.982 1.00 93.44 88 VAL A CA 1
ATOM 734 C C . VAL A 1 88 ? 7.012 13.719 13.826 1.00 93.44 88 VAL A C 1
ATOM 736 O O . VAL A 1 88 ? 7.868 12.844 13.848 1.00 93.44 88 VAL A O 1
ATOM 739 N N . ASN A 1 89 ? 7.106 14.816 14.582 1.00 91.44 89 ASN A N 1
ATOM 740 C CA . ASN A 1 89 ? 8.287 15.097 15.403 1.00 91.44 89 ASN A CA 1
ATOM 741 C C . ASN A 1 89 ? 8.518 14.040 16.493 1.00 91.4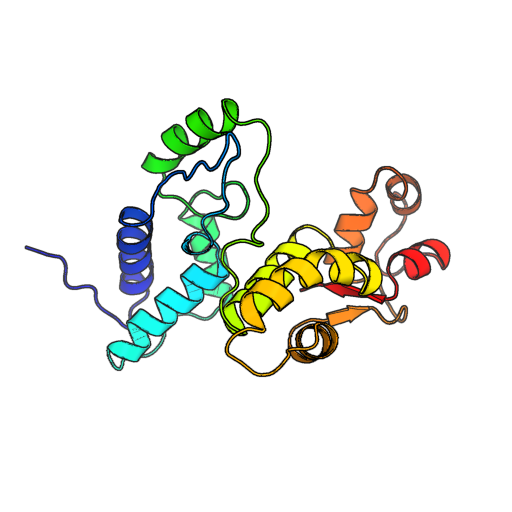4 89 ASN A C 1
ATOM 743 O O . ASN A 1 89 ? 9.661 13.754 16.845 1.00 91.44 89 ASN A O 1
ATOM 747 N N . GLU A 1 90 ? 7.445 13.480 17.057 1.00 92.25 90 GLU A N 1
ATOM 748 C CA . GLU A 1 90 ? 7.551 12.399 18.036 1.00 92.25 90 GLU A CA 1
ATOM 749 C C . GLU A 1 90 ? 8.030 11.108 17.365 1.00 92.25 90 GLU A C 1
ATOM 751 O O . GLU A 1 90 ? 8.945 10.460 17.879 1.00 92.25 90 GLU A O 1
ATOM 756 N N . TYR A 1 91 ? 7.444 10.766 16.214 1.00 92.06 91 TYR A N 1
ATOM 757 C CA . TYR A 1 91 ? 7.831 9.594 15.437 1.00 92.06 91 TYR A CA 1
ATOM 758 C C . TYR A 1 91 ? 9.306 9.652 15.030 1.00 92.06 91 TYR A C 1
ATOM 760 O O . TYR A 1 91 ? 10.068 8.750 15.372 1.00 92.06 91 TYR A O 1
ATOM 768 N N . ASP A 1 92 ? 9.728 10.743 14.385 1.00 87.69 92 ASP A N 1
ATOM 769 C CA . ASP A 1 92 ? 11.087 10.908 13.862 1.00 87.69 92 ASP A CA 1
ATOM 770 C C . ASP A 1 92 ? 12.132 10.812 14.996 1.00 87.69 92 ASP A C 1
ATOM 772 O O . ASP A 1 92 ? 13.158 10.146 14.848 1.00 87.69 92 ASP A O 1
ATOM 776 N N . ARG A 1 93 ? 11.851 11.382 16.181 1.00 88.12 93 ARG A N 1
ATOM 777 C CA . ARG A 1 93 ? 12.728 11.263 17.366 1.00 88.12 93 ARG A CA 1
ATOM 778 C C . ARG A 1 93 ? 12.869 9.826 17.860 1.00 88.12 93 ARG A C 1
ATOM 780 O O . ARG A 1 93 ? 13.974 9.405 18.192 1.00 88.12 93 ARG A O 1
ATOM 787 N N . LYS A 1 94 ? 11.764 9.082 17.942 1.00 85.25 94 LYS A N 1
ATOM 788 C CA . LYS A 1 94 ? 11.784 7.681 18.389 1.00 85.25 94 LYS A CA 1
ATOM 789 C C . LYS A 1 94 ? 12.430 6.774 17.342 1.00 85.25 94 LYS A C 1
ATOM 791 O O . LYS A 1 94 ? 13.178 5.872 17.705 1.00 85.25 94 LYS A O 1
ATOM 796 N N . ARG A 1 95 ? 12.233 7.070 16.054 1.00 79.38 95 ARG A N 1
ATOM 797 C CA . ARG A 1 95 ? 12.807 6.324 14.932 1.00 79.38 95 ARG A CA 1
ATOM 798 C C . ARG A 1 95 ? 14.335 6.375 14.894 1.00 79.38 95 ARG A C 1
ATOM 800 O O . ARG A 1 95 ? 14.941 5.354 14.585 1.00 79.38 95 ARG A O 1
ATOM 807 N N . ILE A 1 96 ? 14.946 7.514 15.240 1.00 78.19 96 ILE A N 1
ATOM 808 C CA . ILE A 1 96 ? 16.414 7.683 15.304 1.00 78.19 96 ILE A CA 1
ATOM 809 C C . ILE A 1 96 ? 17.054 6.744 16.338 1.00 78.19 96 ILE A C 1
ATOM 811 O O . ILE A 1 96 ? 18.155 6.247 16.120 1.00 78.19 96 ILE A O 1
ATOM 815 N N . ASN A 1 97 ? 16.363 6.475 17.447 1.00 66.00 97 ASN A N 1
ATOM 816 C CA . ASN A 1 97 ? 16.898 5.674 18.552 1.00 66.00 97 ASN A CA 1
ATOM 817 C C . ASN A 1 97 ? 16.803 4.160 18.315 1.00 66.00 97 ASN A C 1
ATOM 819 O O . ASN A 1 97 ? 17.198 3.382 19.181 1.00 66.00 97 ASN A O 1
ATOM 823 N N . VAL A 1 98 ? 16.269 3.735 17.167 1.00 61.94 98 VAL A N 1
ATOM 824 C CA . VAL A 1 98 ? 15.925 2.341 16.901 1.00 61.94 98 VAL A CA 1
ATOM 825 C C . VAL A 1 98 ? 16.548 1.878 15.584 1.00 61.94 98 VAL A C 1
ATOM 827 O O . VAL A 1 98 ? 16.254 2.411 14.514 1.00 61.94 98 VAL A O 1
ATOM 830 N N . SER A 1 99 ? 17.420 0.871 15.668 1.00 50.66 99 SER A N 1
ATOM 831 C CA . SER A 1 99 ? 18.315 0.461 14.578 1.00 50.66 99 SER A CA 1
ATOM 832 C C . SER A 1 99 ? 17.611 -0.224 13.406 1.00 50.66 99 SER A C 1
ATOM 834 O O . SER A 1 99 ? 18.090 -0.117 12.281 1.00 5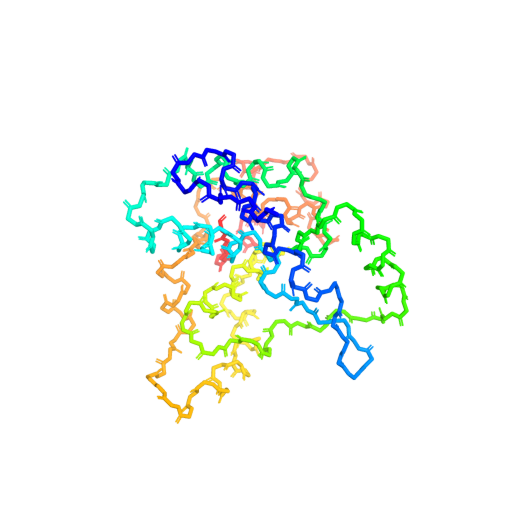0.66 99 SER A O 1
ATOM 836 N N . GLU A 1 100 ? 16.456 -0.864 13.613 1.00 55.31 100 GLU A N 1
ATOM 837 C CA . GLU A 1 100 ? 15.737 -1.584 12.553 1.00 55.31 100 GLU A CA 1
ATOM 838 C C . GLU A 1 100 ? 14.212 -1.507 12.717 1.00 55.31 100 GLU A C 1
ATOM 840 O O . GLU A 1 100 ? 13.672 -1.518 13.827 1.00 55.31 100 GLU A O 1
ATOM 845 N N . LEU A 1 101 ? 13.512 -1.432 11.582 1.00 52.00 101 LEU A N 1
ATOM 846 C CA . LEU A 1 101 ? 12.060 -1.575 11.497 1.00 52.00 101 LEU A CA 1
ATOM 847 C C . LEU A 1 101 ? 11.751 -3.078 11.442 1.00 52.00 101 LEU A C 1
ATOM 849 O O . LEU A 1 101 ? 12.133 -3.752 10.484 1.00 52.00 101 LEU A O 1
ATOM 853 N N . ARG A 1 102 ? 11.098 -3.626 12.471 1.00 52.44 102 ARG A N 1
ATOM 854 C CA . ARG A 1 102 ? 10.643 -5.020 12.461 1.00 52.44 102 ARG A CA 1
ATOM 855 C C . ARG A 1 102 ? 9.476 -5.167 11.495 1.00 52.44 102 ARG A C 1
ATOM 857 O O . ARG A 1 102 ? 8.484 -4.446 11.576 1.00 52.44 102 ARG A O 1
ATOM 864 N N . GLN A 1 103 ? 9.637 -6.115 10.575 1.00 51.53 103 GLN A N 1
ATOM 865 C CA . GLN A 1 103 ? 8.665 -6.443 9.541 1.00 51.53 103 GLN A CA 1
ATOM 866 C C . GLN A 1 103 ? 7.328 -6.920 10.127 1.00 51.53 103 GLN A C 1
ATOM 868 O O . GLN A 1 103 ? 7.276 -7.611 11.139 1.00 51.53 103 GLN A O 1
ATOM 873 N N . LEU A 1 104 ? 6.272 -6.581 9.388 1.00 52.22 104 LEU A N 1
ATOM 874 C CA . LEU A 1 104 ? 4.829 -6.833 9.527 1.00 52.22 104 LEU A CA 1
ATOM 875 C C . LEU A 1 104 ? 4.353 -8.250 9.904 1.00 52.22 104 LEU A C 1
ATOM 877 O O . LEU A 1 104 ? 3.148 -8.478 9.974 1.00 52.22 104 LEU A O 1
ATOM 881 N N . SER A 1 105 ? 5.241 -9.222 10.109 1.00 53.41 105 SER A N 1
ATOM 882 C CA . SER A 1 105 ? 4.862 -10.624 10.329 1.00 53.41 105 SER A CA 1
ATOM 883 C C . SER A 1 105 ? 4.043 -10.861 11.607 1.00 53.41 105 SER A C 1
ATOM 885 O O . SER A 1 105 ? 3.517 -11.954 11.786 1.00 53.41 105 SER A O 1
ATOM 887 N N . LEU A 1 106 ? 3.915 -9.856 12.482 1.00 52.88 106 LEU A N 1
ATOM 888 C CA . LEU A 1 106 ? 3.264 -9.952 13.791 1.00 52.88 106 LEU A CA 1
ATOM 889 C C . LEU A 1 106 ? 1.752 -9.636 13.805 1.00 52.88 106 LEU A C 1
ATOM 891 O O . LEU A 1 106 ? 1.127 -9.886 14.833 1.00 52.88 106 LEU A O 1
ATOM 895 N N . PHE A 1 107 ? 1.155 -9.130 12.714 1.00 57.34 107 PHE A N 1
ATOM 896 C CA . PHE A 1 107 ? -0.263 -8.698 12.683 1.00 57.34 107 PHE A CA 1
ATOM 897 C C . PHE A 1 107 ? -1.145 -9.403 11.649 1.00 57.34 107 PHE A C 1
ATOM 899 O O . PHE A 1 107 ? -2.290 -9.007 11.453 1.00 57.34 107 PHE A O 1
ATOM 906 N N . VAL A 1 108 ? -0.636 -10.428 10.972 1.00 66.69 108 VAL A N 1
ATOM 907 C CA . VAL A 1 108 ? -1.451 -11.198 10.030 1.00 66.69 108 VAL A CA 1
ATOM 908 C C . VAL A 1 108 ? -2.234 -12.246 10.809 1.00 66.69 108 VAL A C 1
ATOM 910 O O . VAL A 1 108 ? -1.660 -13.209 11.319 1.00 66.69 108 VAL A O 1
ATOM 913 N N . THR A 1 109 ? -3.535 -12.019 10.940 1.00 66.75 109 THR A N 1
ATOM 914 C CA . THR A 1 109 ? -4.462 -12.859 11.713 1.00 66.75 109 THR A CA 1
ATOM 915 C C . THR A 1 109 ? -5.549 -13.498 10.858 1.00 66.75 109 THR A C 1
ATOM 917 O O . THR A 1 109 ? -6.248 -14.377 11.346 1.00 66.75 109 THR A O 1
ATOM 920 N N . ASP A 1 110 ? -5.697 -13.040 9.617 1.00 71.38 110 ASP A N 1
ATOM 921 C CA . ASP A 1 110 ? -6.726 -13.442 8.661 1.00 71.38 110 ASP A CA 1
ATOM 922 C C . ASP A 1 110 ? -6.260 -13.178 7.215 1.00 71.38 110 ASP A C 1
ATOM 924 O O . ASP A 1 110 ? -5.167 -12.655 6.965 1.00 71.38 110 ASP A O 1
ATOM 928 N N . GLU A 1 111 ? -7.103 -13.525 6.244 1.00 81.69 111 GLU A N 1
ATOM 929 C CA . GLU A 1 111 ? -6.792 -13.403 4.816 1.00 81.69 111 GLU A CA 1
ATOM 930 C C . GLU A 1 111 ? -6.571 -11.956 4.384 1.00 81.69 111 GLU A C 1
ATOM 932 O O . GLU A 1 111 ? -5.599 -11.646 3.694 1.00 81.69 111 GLU A O 1
ATOM 937 N N . ASN A 1 112 ? -7.419 -11.046 4.863 1.00 79.50 112 ASN A N 1
ATOM 938 C CA . ASN A 1 112 ? -7.328 -9.628 4.534 1.00 79.50 112 ASN A CA 1
ATOM 939 C C . ASN A 1 112 ? -5.992 -9.045 5.000 1.00 79.50 112 ASN A C 1
ATOM 941 O O . ASN A 1 112 ? -5.285 -8.404 4.225 1.00 79.50 112 ASN A O 1
ATOM 945 N N . SER A 1 113 ? -5.596 -9.307 6.244 1.00 73.75 113 SER A N 1
ATOM 946 C CA . SER A 1 113 ? -4.307 -8.870 6.785 1.00 73.75 113 SER A CA 1
ATOM 947 C C . SER A 1 113 ? -3.114 -9.530 6.077 1.00 73.75 113 SER A C 1
ATOM 949 O O . SER A 1 113 ? -2.073 -8.884 5.933 1.00 73.75 113 SER A O 1
ATOM 951 N N . ALA A 1 114 ? -3.259 -10.752 5.549 1.00 82.81 114 ALA A N 1
ATOM 952 C CA . ALA A 1 114 ? -2.235 -11.409 4.730 1.00 82.81 114 ALA A CA 1
ATOM 953 C C . ALA A 1 114 ? -2.080 -10.757 3.347 1.00 82.81 114 ALA A C 1
ATOM 955 O O . ALA A 1 114 ? -0.954 -10.511 2.903 1.00 82.81 114 ALA A O 1
ATOM 956 N N . ILE A 1 115 ? -3.191 -10.401 2.696 1.00 86.50 115 ILE A N 1
ATOM 957 C CA . ILE A 1 115 ? -3.191 -9.630 1.445 1.00 86.50 115 ILE A CA 1
ATOM 958 C C . ILE A 1 115 ? -2.535 -8.266 1.680 1.00 86.50 115 ILE A C 1
ATOM 960 O O . ILE A 1 115 ? -1.679 -7.853 0.898 1.00 86.50 115 ILE A O 1
ATOM 964 N N . GLN A 1 116 ? -2.858 -7.585 2.785 1.00 79.81 116 GLN A N 1
ATOM 965 C CA . GLN A 1 116 ? -2.217 -6.309 3.123 1.00 79.81 116 GLN A CA 1
ATOM 966 C C . GLN A 1 116 ? -0.713 -6.465 3.373 1.00 79.81 116 GLN A C 1
ATOM 968 O O . GLN A 1 116 ? 0.084 -5.651 2.901 1.00 79.81 116 GLN A O 1
ATOM 973 N N . TRP A 1 117 ? -0.296 -7.536 4.052 1.00 84.25 117 TRP A N 1
ATOM 974 C CA . TRP A 1 117 ? 1.120 -7.841 4.234 1.00 84.25 117 TRP A CA 1
ATOM 975 C C . TRP A 1 117 ? 1.839 -8.017 2.890 1.00 84.25 117 TRP A C 1
ATOM 977 O O . TRP A 1 117 ? 2.879 -7.390 2.670 1.00 84.25 117 TRP A O 1
ATOM 987 N N . LEU A 1 118 ? 1.272 -8.814 1.975 1.00 88.69 118 LEU A N 1
ATOM 988 C CA . LEU A 1 118 ? 1.829 -9.033 0.636 1.00 88.69 118 LEU A CA 1
ATOM 989 C C . LEU A 1 118 ? 1.913 -7.730 -0.155 1.00 88.69 118 LEU A C 1
ATOM 991 O O . LEU A 1 118 ? 2.938 -7.441 -0.770 1.00 88.69 118 LEU A O 1
ATOM 995 N N . ARG A 1 119 ? 0.873 -6.901 -0.082 1.00 87.62 119 ARG A N 1
ATOM 996 C CA . ARG A 1 119 ? 0.827 -5.604 -0.754 1.00 87.62 119 ARG A CA 1
ATOM 997 C C . ARG A 1 119 ? 1.963 -4.694 -0.304 1.00 87.62 119 ARG A C 1
ATOM 999 O O . ARG A 1 119 ? 2.666 -4.155 -1.153 1.00 87.62 119 ARG A O 1
ATOM 1006 N N . LEU A 1 120 ? 2.213 -4.604 1.003 1.00 82.00 120 LEU A N 1
ATOM 1007 C CA . LEU A 1 120 ? 3.331 -3.830 1.555 1.00 82.00 120 LEU A CA 1
ATOM 1008 C C . LEU A 1 120 ? 4.693 -4.391 1.114 1.00 82.00 120 LEU A C 1
ATOM 1010 O O . LEU A 1 120 ? 5.601 -3.625 0.780 1.00 82.00 120 LEU A O 1
ATOM 1014 N N . GLN A 1 121 ? 4.839 -5.721 1.048 1.00 85.94 121 GLN A N 1
ATOM 1015 C CA . GLN A 1 121 ? 6.055 -6.342 0.509 1.00 85.94 121 GLN A CA 1
ATOM 1016 C C . GLN A 1 121 ? 6.295 -5.963 -0.957 1.00 85.94 121 GLN A C 1
ATOM 1018 O O . GLN A 1 121 ? 7.426 -5.635 -1.325 1.00 85.94 121 GLN A O 1
ATOM 1023 N N . LEU A 1 122 ? 5.245 -5.997 -1.780 1.00 91.31 122 LEU A N 1
ATOM 1024 C CA . LEU A 1 122 ? 5.323 -5.742 -3.216 1.00 91.31 122 LEU A CA 1
ATOM 1025 C C . LEU A 1 122 ? 5.479 -4.255 -3.551 1.00 91.31 122 LEU A C 1
ATOM 1027 O O . LEU A 1 122 ? 6.244 -3.917 -4.455 1.00 91.31 122 LEU A O 1
ATOM 1031 N N . GLN A 1 123 ? 4.834 -3.360 -2.799 1.00 84.69 123 GLN A N 1
ATOM 1032 C CA . GLN A 1 123 ? 5.025 -1.910 -2.919 1.00 84.69 123 GLN A CA 1
ATOM 1033 C C . GLN A 1 123 ? 6.471 -1.494 -2.643 1.00 84.69 123 GLN A C 1
ATOM 1035 O O . GLN A 1 123 ? 7.019 -0.661 -3.363 1.00 84.69 123 GLN A O 1
ATOM 1040 N N . ASN A 1 124 ? 7.103 -2.091 -1.627 1.00 82.25 124 ASN A N 1
ATOM 1041 C CA . ASN A 1 124 ? 8.505 -1.825 -1.324 1.00 82.25 124 ASN A CA 1
ATOM 1042 C C . ASN A 1 124 ? 9.424 -2.308 -2.458 1.00 82.25 124 ASN A C 1
ATOM 1044 O O . ASN A 1 124 ? 10.308 -1.580 -2.918 1.00 82.25 124 ASN A O 1
ATOM 1048 N N . LYS A 1 125 ? 9.216 -3.543 -2.928 1.00 88.88 125 LYS A N 1
ATOM 1049 C CA . LYS A 1 125 ? 9.917 -4.084 -4.094 1.00 88.88 125 LYS A CA 1
ATOM 1050 C C . LYS A 1 125 ? 9.092 -5.196 -4.758 1.00 88.88 125 LYS A C 1
ATOM 1052 O O . LYS A 1 125 ? 8.594 -6.070 -4.051 1.00 88.88 125 LYS A O 1
ATOM 1057 N N . PRO A 1 126 ? 9.020 -5.245 -6.097 1.00 95.06 126 PRO A N 1
ATOM 1058 C CA . PRO A 1 126 ? 8.477 -6.400 -6.805 1.00 95.06 126 PRO A CA 1
ATOM 1059 C C . PRO A 1 126 ? 9.281 -7.667 -6.500 1.00 95.06 126 PRO A C 1
ATOM 1061 O O . PRO A 1 126 ? 10.514 -7.649 -6.562 1.00 95.06 126 PRO A O 1
ATOM 1064 N N . GLN A 1 127 ? 8.605 -8.770 -6.176 1.00 96.00 127 GLN A N 1
ATOM 1065 C CA . GLN A 1 127 ? 9.244 -10.009 -5.706 1.00 96.00 127 GLN A CA 1
ATOM 1066 C C . GLN A 1 127 ? 8.735 -11.237 -6.442 1.00 96.00 127 GLN A C 1
ATOM 1068 O O . GLN A 1 127 ? 7.579 -11.284 -6.854 1.00 96.00 127 GLN A O 1
ATOM 1073 N N . THR A 1 128 ? 9.589 -12.246 -6.595 1.00 96.50 128 THR A N 1
ATOM 1074 C CA . THR A 1 128 ? 9.157 -13.547 -7.118 1.00 96.50 128 THR A CA 1
ATOM 1075 C C . THR A 1 128 ? 8.471 -14.372 -6.032 1.00 96.50 128 THR A C 1
ATOM 1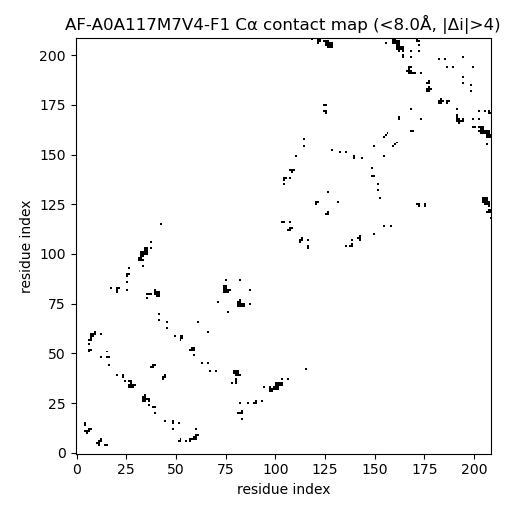077 O O . THR A 1 128 ? 8.609 -14.113 -4.833 1.00 96.50 128 THR A O 1
ATOM 1080 N N . PHE A 1 129 ? 7.765 -15.426 -6.443 1.00 94.31 129 PHE A N 1
ATOM 1081 C CA . PHE A 1 129 ? 7.195 -16.389 -5.501 1.00 94.31 129 PHE A CA 1
ATOM 1082 C C . PHE A 1 129 ? 8.268 -16.998 -4.582 1.00 94.31 129 PHE A C 1
ATOM 1084 O O . PHE A 1 129 ? 8.056 -17.079 -3.374 1.00 94.31 129 PHE A O 1
ATOM 1091 N N . GLN A 1 130 ? 9.441 -17.367 -5.121 1.00 92.94 130 GLN A N 1
ATOM 1092 C CA . GLN A 1 130 ? 10.514 -17.970 -4.317 1.00 92.94 130 GLN A CA 1
ATOM 1093 C C . GLN A 1 130 ? 11.103 -16.993 -3.290 1.00 92.94 130 GLN A C 1
ATOM 1095 O O . GLN A 1 130 ? 11.562 -17.421 -2.235 1.00 92.94 130 GLN A O 1
ATOM 1100 N N . GLU A 1 131 ? 11.088 -15.688 -3.576 1.00 92.50 131 GLU A N 1
ATOM 1101 C CA . GLU A 1 131 ? 11.522 -14.658 -2.627 1.00 92.50 131 GLU A CA 1
ATOM 1102 C C . GLU A 1 131 ? 10.481 -14.442 -1.515 1.00 92.50 131 GLU A C 1
ATOM 1104 O O . GLU A 1 131 ? 10.853 -14.274 -0.352 1.00 92.50 131 GLU A O 1
ATOM 1109 N N . LEU A 1 132 ? 9.184 -14.473 -1.847 1.00 92.06 132 LEU A N 1
ATOM 1110 C CA . LEU A 1 132 ? 8.086 -14.254 -0.895 1.00 92.06 132 LEU A CA 1
ATOM 1111 C C . LEU A 1 132 ? 7.814 -15.462 0.006 1.00 92.06 132 LEU A C 1
ATOM 1113 O O . LEU A 1 132 ? 7.533 -15.291 1.190 1.00 92.06 132 LEU A O 1
ATOM 1117 N N . GLN A 1 133 ? 7.922 -16.681 -0.521 1.00 89.00 133 GLN A N 1
ATOM 1118 C CA . GLN A 1 133 ? 7.597 -17.913 0.200 1.00 89.00 133 GLN A CA 1
ATOM 1119 C C . GLN A 1 133 ? 8.289 -18.056 1.571 1.00 89.00 133 GLN A C 1
ATOM 1121 O O . GLN A 1 133 ? 7.581 -18.278 2.558 1.00 89.00 133 GLN A O 1
ATOM 1126 N N . PRO A 1 134 ? 9.621 -17.886 1.711 1.00 86.31 134 PRO A N 1
ATOM 1127 C CA . PRO A 1 134 ? 10.276 -17.990 3.016 1.00 86.31 134 PRO A CA 1
ATOM 1128 C C . PRO A 1 134 ? 9.869 -16.871 3.987 1.00 86.31 134 PRO A C 1
ATOM 1130 O O . PRO A 1 134 ? 9.936 -17.073 5.197 1.00 86.31 134 PRO A O 1
ATOM 1133 N N . GLN A 1 135 ? 9.428 -15.714 3.481 1.00 85.44 135 GLN A N 1
ATOM 1134 C CA . GLN A 1 135 ? 8.942 -14.594 4.295 1.00 85.44 135 GLN A CA 1
ATOM 1135 C C . GLN A 1 135 ? 7.495 -14.816 4.767 1.00 85.44 135 GLN A C 1
ATOM 1137 O O . GLN A 1 135 ? 7.142 -14.417 5.874 1.00 85.44 135 GLN A O 1
ATOM 1142 N N . PHE A 1 136 ? 6.673 -15.486 3.952 1.00 85.19 136 PHE A N 1
ATOM 1143 C CA . PHE A 1 136 ? 5.270 -15.783 4.247 1.00 85.19 136 PHE A CA 1
ATOM 1144 C C . PHE A 1 136 ? 5.093 -16.995 5.175 1.00 85.19 136 PHE A C 1
ATOM 1146 O O . PHE A 1 136 ? 4.171 -17.039 5.984 1.00 85.19 136 PHE A O 1
ATOM 1153 N N . MET A 1 137 ? 5.992 -17.981 5.116 1.00 81.06 137 MET A N 1
ATOM 1154 C CA . MET A 1 137 ? 5.842 -19.233 5.871 1.00 81.06 137 MET A CA 1
ATOM 1155 C C . MET A 1 137 ? 5.772 -19.078 7.409 1.00 81.06 137 MET A C 1
ATOM 1157 O O . MET A 1 137 ? 4.997 -19.793 8.044 1.00 81.06 137 MET A O 1
ATOM 1161 N N . PRO A 1 138 ? 6.529 -18.173 8.064 1.00 75.25 138 PRO A N 1
ATOM 1162 C CA . PRO A 1 138 ? 6.368 -17.909 9.499 1.00 75.25 138 PRO A CA 1
ATOM 1163 C C . PRO A 1 138 ? 4.993 -17.326 9.856 1.00 75.25 138 PRO A C 1
ATOM 1165 O O . PRO A 1 138 ? 4.484 -17.546 10.957 1.00 75.25 138 PRO A O 1
ATOM 1168 N N . ILE A 1 139 ? 4.399 -16.597 8.913 1.00 73.06 139 ILE A N 1
ATOM 1169 C CA . ILE A 1 139 ? 3.118 -15.912 9.053 1.00 73.06 139 ILE A CA 1
ATOM 1170 C C . ILE A 1 139 ? 1.980 -16.927 8.955 1.00 73.06 139 ILE A C 1
ATOM 1172 O O . ILE A 1 139 ? 1.168 -17.029 9.874 1.00 73.06 139 ILE A O 1
ATOM 1176 N N . SER A 1 140 ? 1.993 -17.763 7.912 1.00 68.31 140 SER A N 1
ATOM 1177 C CA . SER A 1 140 ? 0.983 -18.811 7.722 1.00 68.31 140 SER A CA 1
ATOM 1178 C C . SER A 1 140 ? 0.943 -19.803 8.890 1.00 68.31 140 SER A C 1
ATOM 1180 O O . SER A 1 140 ? -0.129 -20.236 9.299 1.00 68.31 140 SER A O 1
ATOM 1182 N N . ARG A 1 141 ? 2.088 -20.104 9.518 1.00 66.38 141 ARG A N 1
ATOM 1183 C CA . ARG A 1 141 ? 2.151 -20.972 10.711 1.00 66.38 141 ARG A CA 1
ATOM 1184 C C . ARG A 1 141 ? 1.527 -20.364 11.967 1.00 66.38 141 ARG A C 1
ATOM 1186 O O . ARG A 1 141 ? 1.074 -21.118 12.826 1.00 66.38 141 ARG A O 1
ATOM 1193 N N . SER A 1 142 ? 1.525 -19.037 12.098 1.00 61.38 142 SER A N 1
ATOM 1194 C CA . SER A 1 142 ? 0.856 -18.358 13.221 1.00 61.38 142 SER A CA 1
ATOM 1195 C C . SER A 1 142 ? -0.667 -18.426 13.084 1.00 61.38 142 SER A C 1
ATOM 1197 O O . SER A 1 142 ? -1.375 -18.455 14.088 1.00 61.38 142 SER A O 1
ATOM 1199 N N . TRP A 1 143 ? -1.149 -18.538 11.846 1.00 60.22 143 TRP A N 1
ATOM 1200 C CA . TRP A 1 143 ? -2.558 -18.628 11.486 1.00 60.22 143 TRP A CA 1
ATOM 1201 C C . TRP A 1 143 ? -3.101 -20.072 11.440 1.00 60.22 143 TRP A C 1
ATOM 1203 O O . TRP A 1 143 ? -4.207 -20.330 11.916 1.00 60.22 143 TRP A O 1
ATOM 1213 N N . ALA A 1 144 ? -2.300 -21.049 10.993 1.00 52.81 144 ALA A N 1
ATOM 1214 C CA . ALA A 1 144 ? -2.695 -22.452 10.769 1.00 52.81 144 ALA A CA 1
ATOM 1215 C C . ALA A 1 144 ? -3.233 -23.228 11.998 1.00 52.81 144 ALA A C 1
ATOM 1217 O O . ALA A 1 144 ? -3.527 -24.417 11.900 1.00 52.81 144 ALA A O 1
ATOM 1218 N N . LYS A 1 145 ? -3.365 -22.599 13.173 1.00 53.62 145 LYS A N 1
ATOM 1219 C CA . LYS A 1 145 ? -4.006 -23.210 14.346 1.00 53.62 145 LYS A CA 1
ATOM 1220 C C . LYS A 1 145 ? -5.536 -23.140 14.323 1.00 53.62 145 LYS A C 1
ATOM 1222 O O . LYS A 1 145 ? -6.148 -23.910 15.062 1.00 53.62 145 LYS A O 1
ATOM 1227 N N . HIS A 1 146 ? -6.147 -22.253 13.527 1.00 48.50 146 HIS A N 1
ATOM 1228 C CA . HIS A 1 146 ? -7.584 -21.961 13.653 1.00 48.50 146 HIS A CA 1
ATOM 1229 C C . HIS A 1 146 ? -8.396 -21.862 12.342 1.00 48.50 146 HIS A C 1
ATOM 1231 O O . HIS A 1 146 ? -9.616 -21.776 12.441 1.00 48.50 146 HIS A O 1
ATOM 1237 N N . GLU A 1 147 ? -7.795 -21.948 11.145 1.00 55.94 147 GLU A N 1
ATOM 1238 C CA . GLU A 1 147 ? -8.510 -21.843 9.849 1.00 55.94 147 GLU A CA 1
ATOM 1239 C C . GLU A 1 147 ? -7.881 -22.693 8.719 1.00 55.94 147 GLU A C 1
ATOM 1241 O O . GLU A 1 147 ? -6.859 -23.352 8.922 1.00 55.94 147 GLU A O 1
ATOM 1246 N N . LYS A 1 148 ? -8.531 -22.698 7.536 1.00 57.22 148 LYS A N 1
ATOM 1247 C CA . LYS A 1 148 ? -8.073 -23.342 6.289 1.00 57.22 148 LYS A CA 1
ATOM 1248 C C . LYS A 1 148 ? -6.666 -22.842 5.934 1.00 57.22 148 LYS A C 1
ATOM 1250 O O . LYS A 1 148 ? -6.384 -21.655 6.050 1.00 57.22 148 LYS A O 1
ATOM 1255 N N . GLU A 1 149 ? -5.794 -23.747 5.500 1.00 62.81 149 GLU A N 1
ATOM 1256 C CA . GLU A 1 149 ? -4.477 -23.389 4.971 1.00 62.81 149 GLU A CA 1
ATOM 1257 C C . GLU A 1 149 ? -4.665 -22.434 3.787 1.00 62.81 149 GLU A C 1
ATOM 1259 O O . GLU A 1 149 ? -5.267 -22.826 2.788 1.00 62.81 149 GLU A O 1
ATOM 1264 N N . ILE A 1 150 ? -4.206 -21.183 3.902 1.00 67.06 150 ILE A N 1
ATOM 1265 C CA . ILE A 1 150 ? -4.068 -20.369 2.698 1.00 67.06 150 ILE A CA 1
ATOM 1266 C C . ILE A 1 150 ? -2.782 -20.740 1.991 1.00 67.06 150 ILE A C 1
ATOM 1268 O O . ILE A 1 150 ? -1.702 -20.803 2.597 1.00 67.06 150 ILE A O 1
ATOM 1272 N N . GLU A 1 151 ? -2.874 -20.770 0.677 1.00 84.25 151 GLU A N 1
ATOM 1273 C CA . GLU A 1 151 ? -1.720 -20.843 -0.183 1.00 84.25 151 GLU A CA 1
ATOM 1274 C C . GLU A 1 151 ? -1.287 -19.438 -0.620 1.00 84.25 151 GLU A C 1
ATOM 1276 O O . GLU A 1 151 ? -2.053 -18.668 -1.194 1.00 84.25 151 GLU A O 1
ATOM 1281 N N . LEU A 1 152 ? -0.005 -19.108 -0.410 1.00 89.69 152 LEU A N 1
ATOM 1282 C CA . LEU A 1 152 ? 0.603 -17.865 -0.914 1.00 89.69 152 LEU A CA 1
ATOM 1283 C C . LEU A 1 152 ? 0.328 -17.658 -2.412 1.00 89.69 152 LEU A C 1
ATOM 1285 O O . LEU A 1 152 ? 0.215 -16.529 -2.877 1.00 89.69 152 LEU A O 1
ATOM 1289 N N . LYS A 1 153 ? 0.273 -18.755 -3.170 1.00 90.31 153 LYS A N 1
ATOM 1290 C CA . LYS A 1 153 ? 0.056 -18.723 -4.610 1.00 90.31 153 LYS A CA 1
ATOM 1291 C C . LYS A 1 153 ? -1.343 -18.209 -4.951 1.00 90.31 153 LYS A C 1
ATOM 1293 O O . LYS A 1 153 ? -1.430 -17.306 -5.772 1.00 90.31 153 LYS A O 1
ATOM 1298 N N . GLU A 1 154 ? -2.377 -18.727 -4.288 1.00 90.62 154 GLU A N 1
ATOM 1299 C CA . GLU A 1 154 ? -3.765 -18.278 -4.460 1.00 90.62 154 GLU A CA 1
ATOM 1300 C C . GLU A 1 154 ? -3.888 -16.788 -4.125 1.00 90.62 154 GLU A C 1
ATOM 1302 O O . GLU A 1 154 ? -4.342 -16.004 -4.953 1.00 90.62 154 GLU A O 1
ATOM 1307 N N . LEU A 1 155 ? -3.341 -16.357 -2.978 1.00 92.19 155 LEU A N 1
ATOM 1308 C CA . LEU A 1 155 ? -3.344 -14.937 -2.606 1.00 92.19 155 LEU A CA 1
ATOM 1309 C C . LEU A 1 155 ? -2.697 -14.041 -3.664 1.00 92.19 155 LEU A C 1
ATOM 1311 O O . LEU A 1 155 ? -3.184 -12.940 -3.917 1.00 92.19 155 LEU A O 1
ATOM 1315 N N . LEU A 1 156 ? -1.576 -14.483 -4.238 1.00 95.25 156 LEU A N 1
ATOM 1316 C CA . LEU A 1 156 ? -0.873 -13.735 -5.270 1.00 95.25 156 LEU A CA 1
ATOM 1317 C C . LEU A 1 156 ? -1.683 -13.663 -6.565 1.00 95.25 156 LEU A C 1
ATOM 1319 O O . LEU A 1 156 ? -1.859 -12.569 -7.096 1.00 95.25 156 LEU A O 1
ATOM 1323 N N . GLU A 1 157 ? -2.188 -14.803 -7.035 1.00 94.00 157 GLU A N 1
ATOM 1324 C CA . GLU A 1 157 ? -2.967 -14.921 -8.273 1.00 94.00 157 GLU A CA 1
ATOM 1325 C C . GLU A 1 157 ? -4.278 -14.127 -8.218 1.00 94.00 157 GLU A C 1
ATOM 1327 O O . GLU A 1 157 ? -4.625 -13.476 -9.203 1.00 94.00 157 GLU A O 1
ATOM 1332 N N . ASP A 1 158 ? -4.950 -14.104 -7.067 1.00 93.38 158 ASP A N 1
ATOM 1333 C CA . ASP A 1 158 ? -6.246 -13.437 -6.917 1.00 93.38 158 ASP A CA 1
ATOM 1334 C C . ASP A 1 158 ? -6.134 -11.917 -6.707 1.00 93.38 158 ASP A C 1
ATOM 1336 O O . ASP A 1 158 ? -7.072 -11.180 -7.017 1.00 93.38 158 ASP A O 1
ATOM 1340 N N . ASN A 1 159 ? -5.006 -11.419 -6.178 1.00 93.75 159 ASN A N 1
ATOM 1341 C CA . ASN A 1 159 ? -4.915 -10.035 -5.681 1.00 93.75 159 ASN A CA 1
ATOM 1342 C C . ASN A 1 159 ? -3.820 -9.168 -6.318 1.00 93.75 159 ASN A C 1
ATOM 1344 O O . ASN A 1 159 ? -3.813 -7.951 -6.092 1.00 93.75 159 ASN A O 1
ATOM 1348 N N . PHE A 1 160 ? -2.880 -9.752 -7.065 1.00 96.31 160 PHE A N 1
ATOM 1349 C CA . PHE A 1 160 ? -1.690 -9.054 -7.558 1.00 96.31 160 PHE A CA 1
ATOM 1350 C C . PHE A 1 160 ? -1.382 -9.388 -9.016 1.00 96.31 160 PHE A C 1
ATOM 1352 O O . PHE A 1 160 ? -1.922 -10.326 -9.596 1.00 96.31 160 PHE A O 1
ATOM 1359 N N . ILE A 1 161 ? -0.488 -8.608 -9.628 1.00 96.88 161 ILE A N 1
ATOM 1360 C CA . ILE A 1 161 ? -0.138 -8.773 -11.040 1.00 96.88 161 ILE A CA 1
ATOM 1361 C C . ILE A 1 161 ? 1.237 -9.429 -11.150 1.00 96.88 161 ILE A C 1
ATOM 1363 O O . ILE A 1 161 ? 2.194 -8.978 -10.520 1.00 96.88 161 ILE A O 1
ATOM 1367 N N . LYS A 1 162 ? 1.357 -10.479 -11.969 1.00 97.25 162 LYS A N 1
ATOM 1368 C CA . LYS A 1 162 ? 2.631 -11.130 -12.310 1.00 97.25 162 LYS A CA 1
ATOM 1369 C C . LYS A 1 162 ? 3.091 -10.667 -13.688 1.00 97.25 162 LYS A C 1
ATOM 1371 O O . LYS A 1 162 ? 2.344 -10.780 -14.653 1.00 97.25 162 LYS A O 1
ATOM 1376 N N . TYR A 1 163 ? 4.337 -10.210 -13.802 1.00 96.94 163 TYR A N 1
ATOM 1377 C CA . TYR A 1 163 ? 4.931 -9.957 -15.114 1.00 96.94 163 TYR A CA 1
ATOM 1378 C C . TYR A 1 163 ? 5.395 -11.274 -15.757 1.00 96.94 163 TYR A C 1
ATOM 1380 O O . TYR A 1 163 ? 6.240 -11.990 -15.210 1.00 96.94 163 TYR A O 1
ATOM 1388 N N . ASP A 1 164 ? 4.845 -11.602 -16.921 1.00 94.31 164 ASP A N 1
ATOM 1389 C CA . ASP A 1 164 ? 5.116 -12.835 -17.674 1.00 94.31 164 ASP A CA 1
ATOM 1390 C C . ASP A 1 164 ? 6.389 -12.765 -18.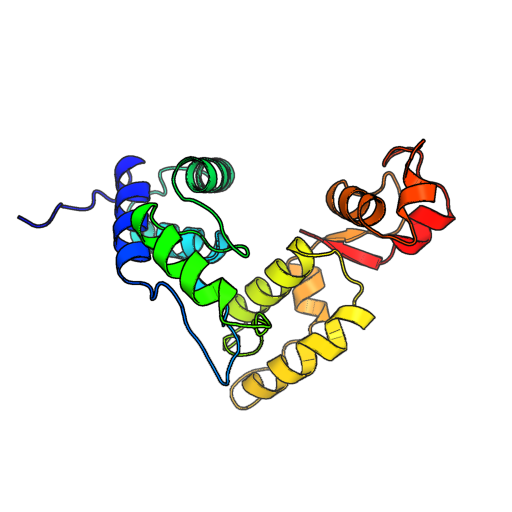541 1.00 94.31 164 ASP A C 1
ATOM 1392 O O . ASP A 1 164 ? 6.902 -13.796 -18.991 1.00 94.31 164 ASP A O 1
ATOM 1396 N N . GLY A 1 165 ? 6.966 -11.570 -18.694 1.00 92.81 165 GLY A N 1
ATOM 1397 C CA . GLY A 1 165 ? 8.135 -11.319 -19.535 1.00 92.81 165 GLY A CA 1
ATOM 1398 C C . GLY A 1 165 ? 7.792 -10.787 -20.926 1.00 92.81 165 GLY A C 1
ATOM 1399 O O . GLY A 1 165 ? 8.716 -10.497 -21.694 1.00 92.81 165 GLY A O 1
ATOM 1400 N N . GLU A 1 166 ? 6.507 -10.648 -21.247 1.00 91.31 166 GLU A N 1
ATOM 1401 C CA . GLU A 1 166 ? 6.021 -10.161 -22.531 1.00 91.31 166 GLU A CA 1
ATOM 1402 C C . GLU A 1 166 ? 5.681 -8.667 -22.484 1.00 91.31 166 GLU A C 1
ATOM 1404 O O . GLU A 1 166 ? 5.280 -8.111 -21.467 1.00 91.31 166 GLU A O 1
ATOM 1409 N N . GLY A 1 167 ? 5.864 -7.985 -23.617 1.00 92.31 167 GLY A N 1
ATOM 1410 C CA . GLY A 1 167 ? 5.595 -6.550 -23.710 1.00 92.31 167 GLY A CA 1
ATOM 1411 C C . GLY A 1 167 ? 6.591 -5.664 -22.938 1.00 92.31 167 GLY A C 1
ATOM 1412 O O . GLY A 1 167 ? 7.737 -6.071 -22.702 1.00 92.31 167 GLY A O 1
ATOM 1413 N N . PRO A 1 168 ? 6.216 -4.403 -22.661 1.00 94.75 168 PRO A N 1
ATOM 1414 C CA . PRO A 1 168 ? 7.014 -3.465 -21.873 1.00 94.75 168 PRO A CA 1
ATOM 1415 C C . PRO A 1 168 ? 7.081 -3.854 -20.392 1.00 94.75 168 PRO A C 1
ATOM 1417 O O . PRO A 1 168 ? 6.108 -4.346 -19.825 1.00 94.75 168 PRO A O 1
ATOM 1420 N N . VAL A 1 169 ? 8.210 -3.568 -19.739 1.00 96.00 169 VAL A N 1
ATOM 1421 C CA . VAL A 1 169 ? 8.368 -3.823 -18.297 1.00 96.00 169 VAL A CA 1
ATOM 1422 C C . VAL A 1 169 ? 7.466 -2.871 -17.493 1.00 96.00 169 VAL A C 1
ATOM 1424 O O . VAL A 1 169 ? 7.595 -1.660 -17.650 1.00 96.00 169 VAL A O 1
ATOM 1427 N N . PRO A 1 170 ? 6.602 -3.352 -16.581 1.00 96.56 170 PRO A N 1
ATOM 1428 C CA . PRO A 1 170 ? 5.736 -2.489 -15.779 1.00 96.56 170 PRO A CA 1
ATOM 1429 C C . PRO A 1 170 ? 6.504 -1.393 -15.031 1.00 96.56 170 PRO A C 1
ATOM 1431 O O . PRO A 1 170 ? 7.588 -1.635 -14.494 1.00 96.56 170 PRO A O 1
ATOM 1434 N N . ALA A 1 171 ? 5.923 -0.194 -14.939 1.00 94.25 171 ALA A N 1
ATOM 1435 C CA . ALA A 1 171 ? 6.592 0.989 -14.387 1.00 94.25 171 ALA A CA 1
ATOM 1436 C C . ALA A 1 171 ? 7.138 0.786 -12.959 1.00 94.25 171 ALA A C 1
ATOM 1438 O O . ALA A 1 171 ? 8.237 1.248 -12.647 1.00 94.25 171 ALA A O 1
ATOM 1439 N N . GLN A 1 172 ? 6.416 0.055 -12.100 1.00 94.25 172 GLN A N 1
ATOM 1440 C CA . GLN A 1 172 ? 6.879 -0.272 -10.746 1.00 94.25 172 GLN A CA 1
ATOM 1441 C C . GLN A 1 172 ? 8.142 -1.147 -10.768 1.00 94.25 172 GLN A C 1
ATOM 1443 O O . GLN A 1 172 ? 9.109 -0.860 -10.059 1.00 94.25 172 GLN A O 1
ATOM 1448 N N . ILE A 1 173 ? 8.162 -2.182 -11.616 1.00 95.38 173 ILE A N 1
ATOM 1449 C CA . ILE A 1 173 ? 9.331 -3.051 -11.800 1.00 95.38 173 ILE A CA 1
ATOM 1450 C C . ILE A 1 173 ? 10.488 -2.254 -12.399 1.00 95.38 173 ILE A C 1
ATOM 1452 O O . ILE A 1 173 ? 11.616 -2.360 -11.919 1.00 95.38 173 ILE A O 1
ATOM 1456 N N . TRP A 1 174 ? 10.216 -1.388 -13.374 1.00 95.62 174 TRP A N 1
ATOM 1457 C CA . TRP A 1 174 ? 11.228 -0.516 -13.962 1.00 95.62 174 TRP A CA 1
ATOM 1458 C C . TRP A 1 174 ? 11.872 0.423 -12.932 1.00 95.62 174 TRP A C 1
ATOM 1460 O O . TRP A 1 174 ? 13.098 0.497 -12.839 1.00 95.62 174 TRP A O 1
ATOM 1470 N N . SER A 1 175 ? 11.064 1.083 -12.096 1.00 92.88 175 SER A N 1
ATOM 1471 C CA . SER A 1 175 ? 11.565 1.952 -11.023 1.00 92.88 175 SER A CA 1
ATOM 1472 C C . SER A 1 175 ? 12.454 1.188 -10.036 1.00 92.88 175 SER A C 1
ATOM 1474 O O . SER A 1 175 ? 13.493 1.692 -9.602 1.00 92.88 175 SER A O 1
ATOM 1476 N N . TRP A 1 176 ? 12.088 -0.054 -9.708 1.00 93.88 176 TRP A N 1
ATOM 1477 C CA . TRP A 1 176 ? 12.913 -0.928 -8.877 1.00 93.88 176 TRP A CA 1
ATOM 1478 C C . TRP A 1 176 ? 14.248 -1.291 -9.552 1.00 93.88 176 TRP A C 1
ATOM 1480 O O . TRP A 1 176 ? 15.301 -1.181 -8.916 1.00 93.88 176 TRP A O 1
ATOM 1490 N N . LEU A 1 177 ? 14.239 -1.642 -10.844 1.00 93.25 177 LEU A N 1
ATOM 1491 C CA . LEU A 1 177 ? 15.456 -1.934 -11.615 1.00 93.25 177 LEU A CA 1
ATOM 1492 C C . LEU A 1 177 ? 16.433 -0.747 -11.616 1.00 93.25 177 LEU A C 1
ATOM 1494 O O . LEU A 1 177 ? 17.633 -0.940 -11.413 1.00 93.25 177 LEU A O 1
ATOM 1498 N N . GLN A 1 178 ? 15.923 0.479 -11.769 1.00 93.31 178 GLN A N 1
ATOM 1499 C CA . GLN A 1 178 ? 16.729 1.707 -11.750 1.00 93.31 178 GLN A CA 1
ATOM 1500 C C . GLN A 1 178 ? 17.375 1.989 -10.383 1.00 93.31 178 GLN A C 1
ATOM 1502 O O . GLN A 1 178 ? 18.456 2.574 -10.318 1.00 93.31 178 GLN A O 1
ATOM 1507 N N . LYS A 1 179 ? 16.741 1.564 -9.284 1.00 88.81 179 LYS A N 1
ATOM 1508 C CA . LYS A 1 179 ? 17.270 1.711 -7.914 1.00 88.81 179 LYS A CA 1
ATOM 1509 C C . LYS A 1 179 ? 18.243 0.592 -7.524 1.00 88.81 179 LYS A C 1
ATOM 1511 O O . LYS A 1 179 ? 19.000 0.741 -6.567 1.00 88.81 179 LYS A O 1
ATOM 1516 N N . SER A 1 180 ? 18.247 -0.526 -8.249 1.00 88.81 180 SER A N 1
ATOM 1517 C CA . SER A 1 180 ? 19.124 -1.665 -7.970 1.00 88.81 180 SER A CA 1
ATOM 1518 C C . SER A 1 180 ? 20.583 -1.341 -8.285 1.00 88.81 180 SER A C 1
ATOM 1520 O O . SER A 1 180 ? 20.940 -1.008 -9.415 1.00 88.81 180 SER A O 1
ATOM 1522 N N . SER A 1 181 ? 21.476 -1.525 -7.310 1.00 86.06 181 SER A N 1
ATOM 1523 C CA . SER A 1 181 ? 22.913 -1.298 -7.502 1.00 86.06 181 SER A CA 1
ATOM 1524 C C . SER A 1 181 ? 23.504 -2.149 -8.633 1.00 86.06 181 SER A C 1
ATOM 1526 O O . SER A 1 181 ? 24.405 -1.686 -9.327 1.00 86.06 181 SER A O 1
ATOM 1528 N N . LYS A 1 182 ? 22.974 -3.354 -8.866 1.00 88.19 182 LYS A N 1
ATOM 1529 C CA . LYS A 1 182 ? 23.444 -4.264 -9.920 1.00 88.19 182 LYS A CA 1
ATOM 1530 C C . LYS A 1 182 ? 22.861 -3.948 -11.298 1.00 88.19 182 LYS A C 1
ATOM 1532 O O . LYS A 1 182 ? 23.519 -4.207 -12.301 1.00 88.19 182 LYS A O 1
ATOM 1537 N N . LEU A 1 183 ? 21.635 -3.423 -11.357 1.00 89.62 183 LEU A N 1
ATOM 1538 C CA . LEU A 1 183 ? 20.867 -3.318 -12.606 1.00 89.62 183 LEU A CA 1
ATOM 1539 C C . LEU A 1 183 ? 20.764 -1.884 -13.136 1.00 89.62 183 LEU A C 1
ATOM 1541 O O . LEU A 1 183 ? 20.611 -1.714 -14.343 1.00 89.62 183 LEU A O 1
ATOM 1545 N N . ARG A 1 184 ? 20.956 -0.861 -12.291 1.00 89.38 184 ARG A N 1
ATOM 1546 C CA . ARG A 1 184 ? 20.823 0.557 -12.671 1.00 89.38 184 ARG A CA 1
ATOM 1547 C C . ARG A 1 184 ? 21.627 0.944 -13.915 1.00 89.38 184 ARG A C 1
ATOM 1549 O O . ARG A 1 184 ? 21.126 1.666 -14.769 1.00 89.38 184 ARG A O 1
ATOM 1556 N N . GLU A 1 185 ? 22.849 0.427 -14.061 1.00 89.75 185 GLU A N 1
ATOM 1557 C CA . GLU A 1 185 ? 23.717 0.753 -15.201 1.00 89.75 185 GLU A CA 1
ATOM 1558 C C . GLU A 1 185 ? 23.151 0.199 -16.511 1.00 89.75 185 GLU A C 1
ATOM 1560 O O . GLU A 1 185 ? 23.226 0.855 -17.543 1.00 89.75 185 GLU A O 1
ATOM 1565 N N . LYS A 1 186 ? 22.480 -0.959 -16.459 1.00 88.31 186 LYS A N 1
ATOM 1566 C CA . LYS A 1 186 ? 21.781 -1.534 -17.615 1.00 88.31 186 LYS A CA 1
ATOM 1567 C C . LYS A 1 186 ? 20.514 -0.751 -17.982 1.00 88.31 186 LYS A C 1
ATOM 1569 O O . LYS A 1 186 ? 20.026 -0.908 -19.097 1.00 88.31 186 LYS A O 1
ATOM 1574 N N . THR A 1 187 ? 19.971 0.063 -17.074 1.00 90.56 187 THR A N 1
ATOM 1575 C CA . THR A 1 187 ? 18.73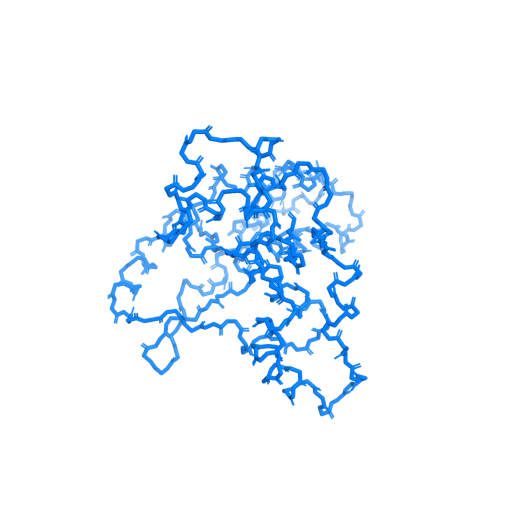4 0.836 -17.299 1.00 90.56 187 THR A CA 1
ATOM 1576 C C . THR A 1 187 ? 18.954 2.274 -17.776 1.00 90.56 187 THR A C 1
ATOM 1578 O O . THR A 1 187 ? 17.987 2.900 -18.191 1.00 90.56 187 THR A O 1
ATOM 1581 N N . LYS A 1 188 ? 20.186 2.809 -17.727 1.00 88.19 188 LYS A N 1
ATOM 1582 C CA . LYS A 1 188 ? 20.464 4.245 -17.948 1.00 88.19 188 LYS A CA 1
ATOM 1583 C C . LYS A 1 188 ? 19.974 4.789 -19.290 1.00 88.19 188 LYS A C 1
ATOM 1585 O O . LYS A 1 188 ? 19.350 5.841 -19.312 1.00 88.19 188 LYS A O 1
ATOM 1590 N N . ASP A 1 189 ? 20.209 4.050 -20.368 1.00 88.56 189 ASP A N 1
ATOM 1591 C CA . ASP A 1 189 ? 19.885 4.485 -21.735 1.00 88.56 189 ASP A CA 1
ATOM 1592 C C . ASP A 1 189 ? 18.686 3.719 -22.310 1.00 88.56 189 ASP A C 1
ATOM 1594 O O . ASP A 1 189 ? 18.579 3.490 -23.517 1.00 88.56 189 ASP A O 1
ATOM 1598 N N . ARG A 1 190 ? 17.810 3.226 -21.429 1.00 91.50 190 ARG A N 1
ATOM 1599 C CA . ARG A 1 190 ? 16.694 2.353 -21.794 1.00 91.50 190 ARG A CA 1
ATOM 1600 C C . ARG A 1 190 ? 15.403 2.815 -21.148 1.00 91.50 190 ARG A C 1
ATOM 1602 O O . ARG A 1 190 ? 15.383 3.584 -20.192 1.00 91.50 190 ARG A O 1
ATOM 1609 N N . THR A 1 191 ? 14.319 2.315 -21.705 1.00 92.31 191 THR A N 1
ATOM 1610 C CA . THR A 1 191 ? 12.951 2.566 -21.264 1.00 92.31 191 THR A CA 1
ATOM 1611 C C . THR A 1 191 ? 12.276 1.225 -20.981 1.00 92.31 191 THR A C 1
ATOM 1613 O O . THR A 1 191 ? 12.780 0.190 -21.436 1.00 92.31 191 THR A O 1
ATOM 1616 N N . PRO A 1 192 ? 11.146 1.215 -20.259 1.00 92.38 192 PRO A N 1
ATOM 1617 C CA . PRO A 1 192 ? 10.277 0.045 -20.142 1.00 92.38 192 PRO A CA 1
ATOM 1618 C C . PRO A 1 192 ? 10.046 -0.717 -21.456 1.00 92.38 192 PRO A C 1
ATOM 1620 O O . PRO A 1 192 ? 10.052 -1.950 -21.476 1.00 92.38 192 PRO A O 1
ATOM 1623 N N . GLU A 1 193 ? 9.885 0.014 -22.558 1.00 93.00 193 GLU A N 1
ATOM 1624 C CA . GLU A 1 193 ? 9.599 -0.497 -23.897 1.00 93.00 193 GLU A CA 1
ATOM 1625 C C . GLU A 1 193 ? 10.848 -1.066 -24.581 1.00 93.00 193 GLU A C 1
ATOM 1627 O O . GLU A 1 193 ? 10.758 -2.031 -25.340 1.00 93.00 193 GLU A O 1
ATOM 1632 N N . THR A 1 194 ? 12.022 -0.496 -24.292 1.00 92.94 194 THR A N 1
ATOM 1633 C CA . THR A 1 194 ? 13.312 -0.875 -24.898 1.00 92.94 194 THR A CA 1
ATOM 1634 C C . THR A 1 194 ? 14.180 -1.755 -23.995 1.00 92.94 194 THR A C 1
ATOM 1636 O O . THR A 1 194 ? 15.378 -1.923 -24.245 1.00 92.94 194 THR A O 1
ATOM 1639 N N . ALA A 1 195 ? 13.593 -2.336 -22.944 1.00 91.25 195 ALA A N 1
ATOM 1640 C CA . ALA A 1 195 ? 14.269 -3.265 -22.049 1.00 91.25 195 ALA A CA 1
ATOM 1641 C C . ALA A 1 195 ? 14.797 -4.492 -22.815 1.00 91.25 195 ALA A C 1
ATOM 1643 O O . ALA A 1 195 ? 14.055 -5.168 -23.532 1.00 91.25 195 ALA A O 1
ATOM 1644 N N . ASP A 1 196 ? 16.087 -4.788 -22.644 1.00 91.50 196 ASP A N 1
ATOM 1645 C CA . ASP A 1 196 ? 16.727 -5.941 -23.275 1.00 91.50 196 ASP A CA 1
ATOM 1646 C C . ASP A 1 196 ? 16.290 -7.273 -22.634 1.00 91.50 196 ASP A C 1
ATOM 1648 O O . ASP A 1 196 ? 15.627 -7.317 -21.594 1.00 91.50 196 ASP A O 1
ATOM 1652 N N . ILE A 1 197 ? 16.687 -8.386 -23.257 1.00 92.06 197 ILE A N 1
ATOM 1653 C CA . ILE A 1 197 ? 16.353 -9.739 -22.787 1.00 92.06 197 ILE A CA 1
ATOM 1654 C C . ILE A 1 197 ? 16.851 -9.971 -21.351 1.00 92.06 197 ILE A C 1
ATOM 1656 O O . ILE A 1 197 ? 16.164 -10.620 -20.567 1.00 92.06 197 ILE A O 1
ATOM 1660 N N . SER A 1 198 ? 18.009 -9.413 -20.977 1.00 91.62 198 SER A N 1
ATOM 1661 C CA . SER A 1 198 ? 18.553 -9.555 -19.622 1.00 91.62 198 SER A CA 1
ATOM 1662 C C . SER A 1 198 ? 17.680 -8.837 -18.594 1.00 91.62 198 SER A C 1
ATOM 1664 O O . SER A 1 198 ? 17.401 -9.412 -17.550 1.00 91.62 198 SER A O 1
ATOM 1666 N N . LEU A 1 199 ? 17.230 -7.613 -18.872 1.00 93.56 199 LEU A N 1
ATOM 1667 C CA . LEU A 1 199 ? 16.356 -6.846 -17.982 1.00 93.56 199 LEU A CA 1
ATOM 1668 C C . LEU A 1 199 ? 14.966 -7.471 -17.878 1.00 93.56 199 LEU A C 1
ATOM 1670 O O . LEU A 1 199 ? 14.420 -7.558 -16.780 1.00 93.56 199 LEU A O 1
ATOM 1674 N N . LYS A 1 200 ? 14.409 -7.951 -18.997 1.00 94.31 200 LYS A N 1
ATOM 1675 C CA . LYS A 1 200 ? 13.130 -8.669 -18.979 1.00 94.31 200 LYS A CA 1
ATOM 1676 C C . LYS A 1 200 ? 13.226 -9.973 -18.195 1.00 94.31 200 LYS A C 1
ATOM 1678 O O . LYS A 1 200 ? 12.291 -10.280 -17.469 1.00 94.31 200 LYS A O 1
ATOM 1683 N N . ALA A 1 201 ? 14.346 -10.694 -18.272 1.00 93.94 201 ALA A N 1
ATOM 1684 C CA . ALA A 1 201 ? 14.573 -11.893 -17.467 1.00 93.94 201 ALA A CA 1
ATOM 1685 C C . ALA A 1 201 ? 14.633 -11.590 -15.959 1.00 93.94 201 ALA A C 1
ATOM 1687 O O . ALA A 1 201 ? 14.055 -12.333 -15.177 1.00 93.94 201 ALA A O 1
ATOM 1688 N N . GLU A 1 202 ? 15.264 -10.482 -15.555 1.00 93.88 202 GLU A N 1
ATOM 1689 C CA . GLU A 1 202 ? 15.304 -10.038 -14.147 1.00 93.88 202 GLU A CA 1
ATOM 1690 C C . GLU A 1 202 ? 13.935 -9.562 -13.629 1.00 93.88 202 GLU A C 1
ATOM 1692 O O . GLU A 1 202 ? 13.640 -9.665 -12.436 1.00 93.88 202 GLU A O 1
ATOM 1697 N N . ALA A 1 203 ? 13.103 -9.019 -14.522 1.00 94.31 203 ALA A N 1
ATOM 1698 C CA . ALA A 1 203 ? 11.741 -8.579 -14.231 1.00 94.31 203 ALA A CA 1
ATOM 1699 C C . ALA A 1 203 ? 10.724 -9.732 -14.213 1.00 94.31 203 ALA A C 1
ATOM 1701 O O . ALA A 1 203 ? 9.707 -9.642 -13.524 1.00 94.31 203 ALA A O 1
ATOM 1702 N N . LYS A 1 204 ? 10.965 -10.785 -15.001 1.00 95.88 204 LYS A N 1
ATOM 1703 C CA . LYS A 1 204 ? 10.032 -11.893 -15.213 1.00 95.88 204 LYS A CA 1
ATOM 1704 C C . LYS A 1 204 ? 9.702 -12.596 -13.898 1.00 95.88 204 LYS A C 1
ATOM 1706 O O . LYS A 1 204 ? 10.543 -12.750 -13.019 1.00 95.88 204 LYS A O 1
ATOM 1711 N N . GLU A 1 205 ? 8.455 -13.036 -13.787 1.00 95.56 205 GLU A N 1
ATOM 1712 C CA . GLU A 1 205 ? 7.890 -13.735 -12.631 1.00 95.56 205 GLU A CA 1
ATOM 1713 C C . GLU A 1 205 ? 7.811 -12.936 -11.331 1.00 95.56 205 GLU A C 1
ATOM 1715 O O . GLU A 1 205 ? 7.435 -13.490 -10.293 1.00 95.56 205 GLU A O 1
ATOM 1720 N N . ARG A 1 206 ? 8.123 -11.639 -11.377 1.00 97.12 206 ARG A N 1
ATOM 1721 C CA . ARG A 1 206 ? 7.929 -10.748 -10.241 1.00 97.12 206 ARG A CA 1
ATOM 1722 C C . ARG A 1 206 ? 6.478 -10.298 -10.171 1.00 97.12 206 ARG A C 1
ATOM 1724 O O . ARG A 1 206 ? 5.886 -9.882 -11.168 1.00 97.12 206 ARG A O 1
ATOM 1731 N N . TRP A 1 207 ? 5.943 -10.375 -8.964 1.00 97.62 207 TRP A N 1
ATOM 1732 C CA . TRP A 1 207 ? 4.652 -9.836 -8.585 1.00 97.62 207 TRP A CA 1
ATOM 1733 C C . TRP A 1 207 ? 4.779 -8.345 -8.263 1.00 97.62 207 TRP A C 1
ATOM 1735 O O . TRP A 1 207 ? 5.817 -7.907 -7.760 1.00 97.62 207 TRP A O 1
ATOM 1745 N N . TYR A 1 208 ? 3.743 -7.568 -8.564 1.00 95.69 208 TYR A N 1
ATOM 1746 C CA . TYR A 1 208 ? 3.658 -6.128 -8.311 1.00 95.69 208 TYR A CA 1
ATOM 1747 C C . TYR A 1 208 ? 2.197 -5.692 -8.080 1.00 95.69 208 TYR A C 1
ATOM 1749 O O . TYR A 1 208 ? 1.291 -6.530 -8.128 1.00 95.69 208 TYR A O 1
ATOM 1757 N N . VAL A 1 209 ? 1.989 -4.408 -7.756 1.00 92.44 209 VAL A N 1
ATOM 1758 C CA . VAL A 1 209 ? 0.694 -3.838 -7.336 1.00 92.44 209 VAL A CA 1
ATOM 1759 C C . VAL A 1 209 ? 0.166 -2.847 -8.367 1.00 92.44 209 VAL A C 1
ATOM 1761 O O . VAL A 1 209 ? 0.987 -2.108 -8.953 1.00 92.44 209 VAL A O 1
#

Secondary structure (DSSP, 8-state):
------TTSHHHHHHHHHHHHHHS-S-EEETTEEEP-GGGSHHHHHHHHHHHHHTTT---SS-HHHHHHHHHHHS-EETTEE--HHHHHHHHHHHHT-S-EE-STTS--SHHHHHHHHHHHHHHS-EEHHHHHHHHHHHHHHHTTTS----HHHHHHHHSEE--S-SSPPHHHHHHHHH-TTTHHHHTT--STT--HHHHHHHTTEEE-

Radius of gyration: 19.5 Å; Cα contacts (8 Å, |Δi|>4): 235; chains: 1; bounding box: 50×43×47 Å

Mean predicted aligned error: 11.15 Å